Protein AF-A0A2T7KYT8-F1 (afdb_monomer)

Secondary structure (DSSP, 8-state):
------------------------------PPPP-PPP------------SSPPPP--SS--HHHHHHTTTTSHHHHHHHHTT-----STHHHHTTSSEEE--SS----HHHHHH-TT-TT--EEESS---TT-TTEEEE-STTTTT-HHHHHHHHHHHHHTT-SSSS-EEEEE-SS-B-TTSEEE-SSS-EEEEEE-S--SB--TTS--BEEEEEEEEEPTT-EEEGGG---SSBEEEEEETTEEPTTTT-SPPB----

Solvent-accessible surface area (backbone atoms only — not comparable to full-atom values): 15362 Å² total; per-residue (Å²): 130,85,89,86,83,90,85,80,90,80,91,86,84,84,90,87,84,86,88,87,92,83,85,89,82,91,84,85,88,82,85,87,73,90,78,87,79,87,88,80,87,87,88,85,78,88,83,95,74,95,73,80,85,58,74,81,88,74,96,80,88,58,70,31,37,65,58,50,56,34,63,97,37,74,66,49,53,54,37,59,76,68,58,58,41,48,71,25,61,56,38,48,31,14,52,67,13,26,38,10,59,29,40,69,59,34,86,70,52,20,70,56,22,16,42,17,47,56,40,74,28,70,34,76,46,64,77,65,39,87,55,68,55,36,68,36,22,30,33,42,41,52,22,77,87,63,57,36,61,50,26,38,49,30,49,22,41,45,32,25,68,73,56,71,28,70,90,44,26,20,33,21,37,30,37,56,54,26,39,44,63,66,27,40,37,41,16,80,73,49,68,22,40,38,36,34,37,75,56,72,47,84,35,76,42,73,91,27,39,25,23,35,65,76,25,39,35,34,74,36,51,55,80,33,72,50,40,42,72,65,63,84,81,58,52,25,34,77,44,38,28,53,77,34,44,65,49,81,58,84,91,58,83,79,54,49,71,86,65,125

Foldseek 3Di:
DDDDDDDDDDDDDDDDDDDDDDDDDDDDDDDDDDDDDDDDDDPDDDDPDDDFDQFDDDDDDDVLSVLSVCPPHPVLVVCVVVLNQDFDFGNSQQLQAQKRLSQSQHDDALLRCQQALVPSSRDIDGPSDDAPLRFQEGEDACPVVRVPPNNLVSNQLCCLQVVSGPQSKHKYKYARGGAHSQQKGARAAAKIKIKMDRHHFPDHDGSFGGWRFFIWMAIAGHRGMAGSNDHDQFFTDTWTADRSRTDPPNPDDGTGHPRD

pLDDT: mean 71.76, std 23.71, range [22.91, 98.38]

Sequence (260 aa):
MWSRPRGSAERSLSGTVGPAPSSRSWARRPTARLSQGPGRPLAATLLTGRSGLACPVPRREGPQRDYAGWKGTALQNSVVAKGGGFGGDSAGHHINSAVVYDACGGSVTSDEALYDPYDPAITFTTGMFSWPNYAGTINDSHFVSRDRMGRSMAFVARAIEDGLTTGGAAWGVGVDDGIDKNGLATAAGVDTFVVLGDHRPEQAETDRYLTDDDYRIWRLRPGGTSGFKNRPTCGYYLRSVVDGIPDRDLCNGTPVTNCG

Radius of gyration: 28.63 Å; Cα contacts (8 Å, |Δi|>4): 511; chains: 1; bounding box: 92×68×75 Å

Mean predicted aligned error: 14.62 Å

Structure (mmCIF, N/CA/C/O backbone):
data_AF-A0A2T7KYT8-F1
#
_entry.id   AF-A0A2T7KYT8-F1
#
loop_
_atom_site.group_PDB
_atom_site.id
_atom_site.type_symbol
_atom_site.label_atom_id
_atom_site.label_alt_id
_atom_site.label_comp_id
_atom_site.label_asym_id
_atom_site.label_entity_id
_atom_site.label_seq_id
_atom_site.pdbx_PDB_ins_code
_atom_site.Cartn_x
_atom_site.Cartn_y
_atom_site.Cartn_z
_atom_site.occupancy
_atom_site.B_iso_or_equiv
_atom_site.auth_seq_id
_atom_site.auth_comp_id
_atom_site.auth_asym_id
_atom_site.auth_atom_id
_atom_site.pdbx_PDB_model_num
ATOM 1 N N . MET A 1 1 ? 67.429 -37.318 28.143 1.00 37.16 1 MET A N 1
ATOM 2 C CA . MET A 1 1 ? 66.808 -36.370 29.097 1.00 37.16 1 MET A CA 1
ATOM 3 C C . MET A 1 1 ? 65.372 -36.849 29.299 1.00 37.16 1 MET A C 1
ATOM 5 O O . MET A 1 1 ? 64.649 -36.865 28.318 1.00 37.16 1 MET A O 1
ATOM 9 N N . TRP A 1 2 ? 64.958 -37.513 30.391 1.00 28.38 2 TRP A N 1
ATOM 10 C CA . TRP A 1 2 ? 65.018 -37.127 31.823 1.00 28.38 2 TRP A CA 1
ATOM 11 C C . TRP A 1 2 ? 64.409 -35.723 32.036 1.00 28.38 2 TRP A C 1
ATOM 13 O O . TRP A 1 2 ? 64.842 -34.802 31.355 1.00 28.38 2 TRP A O 1
ATOM 23 N N . SER A 1 3 ? 63.388 -35.515 32.885 1.00 34.12 3 SER A N 1
ATOM 24 C CA . SER A 1 3 ? 63.085 -36.221 34.154 1.00 34.12 3 SER A CA 1
ATOM 25 C C . SER A 1 3 ? 61.586 -36.470 34.463 1.00 34.12 3 SER A C 1
ATOM 27 O O . SER A 1 3 ? 60.696 -35.854 33.892 1.00 34.12 3 SER A O 1
ATOM 29 N N . ARG A 1 4 ? 61.339 -37.388 35.415 1.00 37.78 4 ARG A N 1
ATOM 30 C CA . ARG A 1 4 ? 60.067 -37.757 36.108 1.00 37.78 4 ARG A CA 1
ATOM 31 C C . ARG A 1 4 ? 60.074 -37.148 37.544 1.00 37.78 4 ARG A C 1
ATOM 33 O O . ARG A 1 4 ? 61.178 -36.768 37.938 1.00 37.78 4 ARG A O 1
ATOM 40 N N . PRO A 1 5 ? 58.972 -37.069 38.351 1.00 52.16 5 PRO A N 1
ATOM 41 C CA . PRO A 1 5 ? 58.234 -38.225 38.938 1.00 52.16 5 PRO A CA 1
ATOM 42 C C . PRO A 1 5 ? 56.688 -38.064 39.144 1.00 52.16 5 PRO A C 1
A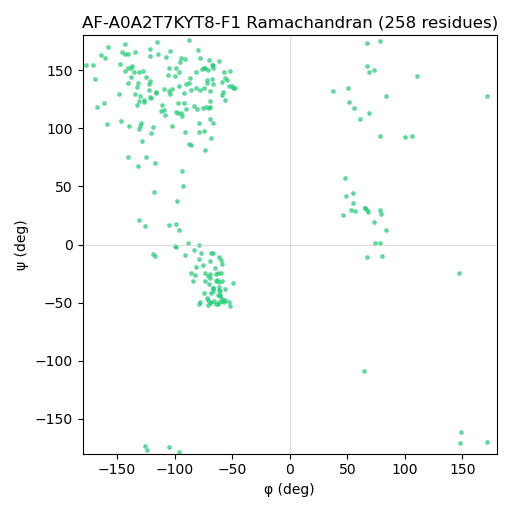TOM 44 O O . PRO A 1 5 ? 56.165 -36.966 39.050 1.00 52.16 5 PRO A O 1
ATOM 47 N N . ARG A 1 6 ? 55.901 -39.170 39.174 1.00 39.22 6 ARG A N 1
ATOM 48 C CA . ARG A 1 6 ? 55.161 -39.805 40.328 1.00 39.22 6 ARG A CA 1
ATOM 49 C C . ARG A 1 6 ? 54.284 -38.829 41.157 1.00 39.22 6 ARG A C 1
ATOM 51 O O . ARG A 1 6 ? 54.807 -37.804 41.555 1.00 39.22 6 ARG A O 1
ATOM 58 N N . GLY A 1 7 ? 53.027 -39.079 41.558 1.00 31.28 7 GLY A N 1
ATOM 59 C CA . GLY A 1 7 ? 52.084 -40.231 41.554 1.00 31.28 7 GLY A CA 1
ATOM 60 C C . GLY A 1 7 ? 50.835 -39.840 42.408 1.00 31.28 7 GLY A C 1
ATOM 61 O O . GLY A 1 7 ? 50.759 -38.673 42.777 1.00 31.28 7 GLY A O 1
ATOM 62 N N . SER A 1 8 ? 49.842 -40.652 42.817 1.00 33.09 8 SER A N 1
ATOM 63 C CA . SER A 1 8 ? 49.412 -42.052 42.578 1.00 33.09 8 SER A CA 1
ATOM 64 C C . SER A 1 8 ? 48.008 -42.281 43.215 1.00 33.09 8 SER A C 1
ATOM 66 O O . SER A 1 8 ? 47.759 -41.671 44.247 1.00 33.09 8 SER A O 1
ATOM 68 N N . ALA A 1 9 ? 47.199 -43.242 42.712 1.00 33.97 9 ALA A N 1
ATOM 69 C CA . ALA A 1 9 ? 46.022 -43.884 43.379 1.00 33.97 9 ALA A CA 1
ATOM 70 C C . ALA A 1 9 ? 44.759 -43.004 43.670 1.00 33.97 9 ALA A C 1
ATOM 72 O O . ALA A 1 9 ? 44.878 -41.797 43.820 1.00 33.97 9 ALA A O 1
ATOM 73 N N . GLU A 1 10 ? 43.506 -43.495 43.765 1.00 31.89 10 GLU A N 1
ATOM 74 C CA . GLU A 1 10 ? 42.867 -44.792 43.428 1.00 31.89 10 GLU A CA 1
ATOM 75 C C . GLU A 1 10 ? 41.317 -44.648 43.302 1.00 31.89 10 GLU A C 1
ATOM 77 O O . GLU A 1 10 ? 40.762 -43.698 43.836 1.00 31.89 10 GLU A O 1
ATOM 82 N N . ARG A 1 11 ? 40.655 -45.611 42.619 1.00 32.59 11 ARG A N 1
ATOM 83 C CA . ARG A 1 11 ? 39.349 -46.289 42.923 1.00 32.59 11 ARG A CA 1
ATOM 84 C C . ARG A 1 11 ? 38.185 -45.454 43.552 1.00 32.59 11 ARG A C 1
ATOM 86 O O . ARG A 1 11 ? 38.357 -44.835 44.586 1.00 32.59 11 ARG A O 1
ATOM 93 N N . SER A 1 12 ? 36.922 -45.485 43.093 1.00 31.70 12 SER A N 1
ATOM 94 C CA . SER A 1 12 ? 36.092 -46.647 42.701 1.00 31.70 12 SER A CA 1
ATOM 95 C C . SER A 1 12 ? 34.842 -46.271 41.868 1.00 31.70 12 SER A C 1
ATOM 97 O O . SER A 1 12 ? 34.392 -45.130 41.889 1.00 31.70 12 SER A O 1
ATOM 99 N N . LEU A 1 13 ? 34.256 -47.268 41.190 1.00 35.62 13 LEU A N 1
ATOM 100 C CA . LEU A 1 13 ? 32.978 -47.242 40.449 1.00 35.62 13 LEU A CA 1
ATOM 101 C C . LEU A 1 13 ? 31.783 -47.775 41.290 1.00 35.62 13 LEU A C 1
ATOM 103 O O . LEU A 1 13 ? 31.983 -48.206 42.427 1.00 35.62 13 LEU A O 1
ATOM 107 N N . SER A 1 14 ? 30.595 -47.811 40.652 1.00 34.66 14 SER A N 1
ATOM 108 C CA . SER A 1 14 ? 29.252 -48.273 41.099 1.00 34.66 14 SER A CA 1
ATOM 109 C C . SER A 1 14 ? 28.418 -47.254 41.899 1.00 34.66 14 SER A C 1
ATOM 111 O O . SER A 1 14 ? 28.886 -46.730 42.898 1.00 34.66 14 SER A O 1
ATOM 113 N N . GLY A 1 15 ? 27.158 -46.932 41.566 1.00 35.22 15 GLY A N 1
ATOM 114 C CA . GLY A 1 15 ? 26.329 -47.303 40.405 1.00 35.22 15 GLY A CA 1
ATOM 115 C C . GLY A 1 15 ? 25.306 -48.427 40.645 1.00 35.22 15 GLY A C 1
ATOM 116 O O . GLY A 1 15 ? 25.629 -49.584 40.395 1.00 35.22 15 GLY A O 1
ATOM 117 N N . THR A 1 16 ? 24.061 -48.076 41.016 1.00 32.72 16 THR A N 1
ATOM 118 C CA . THR A 1 16 ? 22.853 -48.929 40.867 1.00 32.72 16 THR A CA 1
ATOM 119 C C . THR A 1 16 ? 21.549 -48.102 40.862 1.00 32.72 16 THR A C 1
ATOM 121 O O . THR A 1 16 ? 21.576 -46.899 41.115 1.00 32.72 16 THR A O 1
ATOM 124 N N . VAL A 1 17 ? 20.413 -48.733 40.521 1.00 34.91 17 VAL A N 1
ATOM 125 C CA . VAL A 1 17 ? 19.169 -48.103 40.018 1.00 34.91 17 VAL A CA 1
ATOM 126 C C . VAL A 1 17 ? 17.919 -48.458 40.850 1.00 34.91 17 VAL A C 1
ATOM 128 O O . VAL A 1 17 ? 17.741 -49.618 41.207 1.00 34.91 17 VAL A O 1
ATOM 131 N N . GLY A 1 18 ? 16.995 -47.493 41.009 1.00 31.81 18 GLY A N 1
ATOM 132 C CA . GLY A 1 18 ? 15.564 -47.699 41.342 1.00 31.81 18 GLY A CA 1
ATOM 133 C C . GLY A 1 18 ? 15.221 -47.995 42.817 1.00 31.81 18 GLY A C 1
ATOM 134 O O . GLY A 1 18 ? 16.137 -48.154 43.621 1.00 31.81 18 GLY A O 1
ATOM 135 N N . PRO A 1 19 ? 13.920 -48.096 43.200 1.00 41.66 19 PRO A N 1
ATOM 136 C CA . PRO A 1 19 ? 12.691 -48.005 42.389 1.00 41.66 19 PRO A CA 1
ATOM 137 C C . PRO A 1 19 ? 11.655 -46.957 42.900 1.00 41.66 19 PRO A C 1
ATOM 139 O O . PRO A 1 19 ? 11.906 -46.218 43.848 1.00 41.66 19 PRO A O 1
ATOM 142 N N . ALA A 1 20 ? 10.460 -46.913 42.290 1.00 40.72 20 ALA A N 1
ATOM 143 C CA . ALA A 1 20 ? 9.314 -46.087 42.716 1.00 40.72 20 ALA A CA 1
ATOM 144 C C . ALA A 1 20 ? 8.264 -46.882 43.540 1.00 40.72 20 ALA A C 1
ATOM 146 O O . ALA A 1 20 ? 8.100 -48.078 43.289 1.00 40.72 20 ALA A O 1
ATOM 147 N N . PRO A 1 21 ? 7.502 -46.242 44.458 1.00 40.22 21 PRO A N 1
ATOM 148 C CA . PRO A 1 21 ? 6.315 -46.839 45.091 1.00 40.22 21 PRO A CA 1
ATOM 149 C C . PRO A 1 21 ? 5.011 -46.013 44.931 1.00 40.22 21 PRO A C 1
ATOM 151 O O . PRO A 1 21 ? 4.965 -45.005 44.227 1.00 40.22 21 PRO A O 1
ATOM 154 N N . SER A 1 22 ? 3.917 -46.484 45.547 1.00 33.19 22 SER A N 1
ATOM 155 C CA . SER A 1 22 ? 2.540 -46.303 45.060 1.00 33.19 22 SER A CA 1
ATOM 156 C C . SER A 1 22 ? 1.464 -45.948 46.113 1.00 33.19 22 SER A C 1
ATOM 158 O O . SER A 1 22 ? 1.463 -46.459 47.225 1.00 33.19 22 SER A O 1
ATOM 160 N N . SER A 1 23 ? 0.419 -45.242 45.650 1.00 31.69 23 SER A N 1
ATOM 161 C CA . SER A 1 23 ? -1.003 -45.333 46.077 1.00 31.69 23 SER A CA 1
ATOM 162 C C . SER A 1 23 ? -1.483 -44.872 47.481 1.00 31.69 23 SER A C 1
ATOM 164 O O . SER A 1 23 ? -0.835 -45.096 48.494 1.00 31.69 23 SER A O 1
ATOM 166 N N . ARG A 1 24 ? -2.752 -44.397 47.504 1.00 30.66 24 ARG A N 1
ATOM 167 C CA . ARG A 1 24 ? -3.663 -44.123 48.657 1.00 30.66 24 ARG A CA 1
ATOM 168 C C . ARG A 1 24 ? -3.349 -42.875 49.519 1.00 30.66 24 ARG A C 1
ATOM 170 O O . ARG A 1 24 ? -2.193 -42.546 49.708 1.00 30.66 24 ARG A O 1
ATOM 177 N N . SER A 1 25 ? -4.298 -42.176 50.168 1.00 26.78 25 SER A N 1
ATOM 178 C CA . SER A 1 25 ? -5.711 -41.804 49.879 1.00 26.78 25 SER A CA 1
ATOM 179 C C . SER A 1 25 ? -6.255 -40.894 51.015 1.00 26.78 25 SER A C 1
ATOM 181 O O . SER A 1 25 ? -5.825 -41.073 52.146 1.00 26.78 25 SER A O 1
ATOM 183 N N . TRP A 1 26 ? -7.266 -40.044 50.745 1.00 22.91 26 TRP A N 1
ATOM 184 C CA . TRP A 1 26 ? -8.058 -39.211 51.698 1.00 22.91 26 TRP A CA 1
ATOM 185 C C . TRP A 1 26 ? -7.365 -38.029 52.424 1.00 22.91 26 TRP A C 1
ATOM 187 O O . TRP A 1 26 ? -6.619 -38.240 53.370 1.00 22.91 26 TRP A O 1
ATOM 197 N N . ALA A 1 27 ? -7.773 -36.779 52.118 1.00 28.77 27 ALA A N 1
ATOM 198 C CA . ALA A 1 27 ? -8.604 -35.942 53.020 1.00 28.77 27 ALA A CA 1
ATOM 199 C C . ALA A 1 27 ? -8.786 -34.463 52.565 1.00 28.77 27 ALA A C 1
ATOM 201 O O . ALA A 1 27 ? -7.827 -33.726 52.402 1.00 28.77 27 ALA A O 1
ATOM 202 N N . ARG A 1 28 ? -10.061 -34.034 52.503 1.00 30.20 28 ARG A N 1
ATOM 203 C CA . ARG A 1 28 ? -10.626 -32.687 52.800 1.00 30.20 28 ARG A CA 1
ATOM 204 C C . ARG A 1 28 ? -10.097 -31.419 52.080 1.00 30.20 28 ARG A C 1
ATOM 206 O O . ARG A 1 28 ? -9.010 -30.917 52.328 1.00 30.20 28 ARG A O 1
ATOM 213 N N . ARG A 1 29 ? -11.011 -30.787 51.326 1.00 34.50 29 ARG A N 1
ATOM 214 C CA . ARG A 1 29 ? -10.958 -29.374 50.889 1.00 34.50 29 ARG A CA 1
ATOM 215 C C . ARG A 1 29 ? -11.113 -28.402 52.075 1.00 34.50 29 ARG A C 1
ATOM 217 O O . ARG A 1 29 ? -11.899 -28.700 52.975 1.00 34.50 29 ARG A O 1
ATOM 224 N N . PRO A 1 30 ? -10.582 -27.174 51.956 1.00 31.56 30 PRO A N 1
ATOM 225 C CA . PRO A 1 30 ? -11.233 -25.969 52.470 1.00 31.56 30 PRO A CA 1
ATOM 226 C C . PRO A 1 30 ? -11.757 -25.092 51.321 1.00 31.56 30 PRO A C 1
ATOM 228 O O . PRO A 1 30 ? -11.061 -24.819 50.346 1.00 31.56 30 PRO A O 1
ATOM 231 N N . THR A 1 31 ? -12.994 -24.618 51.444 1.00 34.72 31 THR A N 1
ATOM 232 C CA . THR A 1 31 ? -13.587 -23.609 50.554 1.00 34.72 31 THR A CA 1
ATOM 233 C C . THR A 1 31 ? -13.025 -22.219 50.860 1.00 34.72 31 THR A C 1
ATOM 235 O O . THR A 1 31 ? -13.279 -21.692 51.945 1.00 34.72 31 THR A O 1
ATOM 238 N N . ALA A 1 32 ? -12.341 -21.586 49.903 1.00 31.72 32 ALA A N 1
ATOM 239 C CA . ALA A 1 32 ? -12.037 -20.159 49.983 1.00 31.72 32 ALA A CA 1
ATOM 240 C C . ALA A 1 32 ? -13.322 -19.346 49.740 1.00 31.72 32 ALA A C 1
ATOM 242 O O . ALA A 1 32 ? -13.970 -19.468 48.701 1.00 31.72 32 ALA A O 1
ATOM 243 N N . ARG A 1 33 ? -13.721 -18.561 50.743 1.00 27.80 33 ARG A N 1
ATOM 244 C CA . ARG A 1 33 ? -14.964 -17.782 50.766 1.00 27.80 33 ARG A CA 1
ATOM 245 C C . ARG A 1 33 ? -14.749 -16.430 50.079 1.00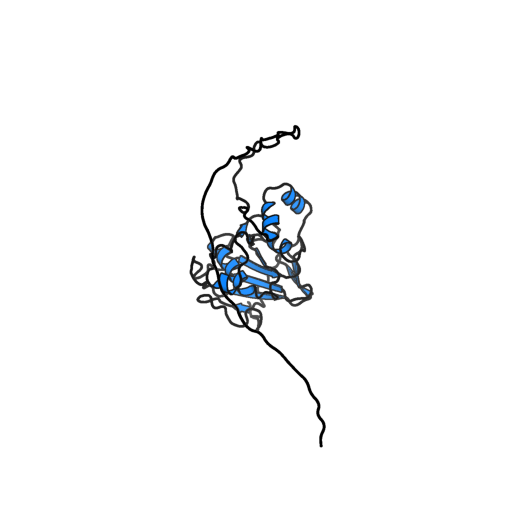 27.80 33 ARG A C 1
ATOM 247 O O . ARG A 1 33 ? -13.789 -15.734 50.394 1.00 27.80 33 ARG A O 1
ATOM 254 N N . LEU A 1 34 ? -15.671 -16.044 49.195 1.00 30.45 34 LEU A N 1
ATOM 255 C CA . LEU A 1 34 ? -15.749 -14.686 48.646 1.00 30.45 34 LEU A CA 1
ATOM 256 C C . LEU A 1 34 ? -15.876 -13.663 49.785 1.00 30.45 34 LEU A C 1
ATOM 258 O O . LEU A 1 34 ? -16.809 -13.743 50.583 1.00 30.45 34 LEU A O 1
ATOM 262 N N . SER A 1 35 ? -14.962 -12.694 49.826 1.00 29.34 35 SER A N 1
ATOM 263 C CA . SER A 1 35 ? -15.088 -11.483 50.638 1.00 29.34 35 SER A CA 1
ATOM 264 C C . SER A 1 35 ? -15.331 -10.310 49.695 1.00 29.34 35 SER A C 1
ATOM 266 O O . SER A 1 35 ? -14.476 -10.005 48.864 1.00 29.34 35 SER A O 1
ATOM 268 N N . GLN A 1 36 ? -16.504 -9.681 49.785 1.00 31.42 36 GLN A N 1
ATOM 269 C CA . GLN A 1 36 ? -16.780 -8.436 49.073 1.00 31.42 36 GLN A CA 1
ATOM 270 C C . GLN A 1 36 ? -16.394 -7.251 49.961 1.00 31.42 36 GLN A C 1
ATOM 272 O O . GLN A 1 36 ? -16.986 -7.046 51.019 1.00 31.42 36 GLN A O 1
ATOM 277 N N . GLY A 1 37 ? -15.411 -6.467 49.515 1.00 31.16 37 GLY A N 1
ATOM 278 C CA . GLY A 1 37 ? -15.151 -5.127 50.040 1.00 31.16 37 GLY A CA 1
ATOM 279 C C . GLY A 1 37 ? -16.004 -4.088 49.297 1.00 31.16 37 GLY A C 1
ATOM 280 O O . GLY A 1 37 ? -16.210 -4.240 48.090 1.00 31.16 37 GLY A O 1
ATOM 281 N N . PRO A 1 38 ? -16.517 -3.045 49.970 1.00 33.91 38 PRO A N 1
ATOM 282 C CA . PRO A 1 38 ? -17.372 -2.049 49.337 1.00 33.91 38 PRO A CA 1
ATOM 283 C C . PRO A 1 38 ? -16.565 -0.993 48.568 1.00 33.91 38 PRO A C 1
ATOM 285 O O . PRO A 1 38 ? -15.498 -0.570 49.005 1.00 33.91 38 PRO A O 1
ATOM 288 N N . GLY A 1 39 ? -17.152 -0.484 47.482 1.00 30.25 39 GLY A N 1
ATOM 289 C CA . GLY A 1 39 ? -16.774 0.803 46.894 1.00 30.25 39 GLY A CA 1
ATOM 290 C C . GLY A 1 39 ? -15.979 0.747 45.588 1.00 30.25 39 GLY A C 1
ATOM 291 O O . GLY A 1 39 ? -14.753 0.779 45.593 1.00 30.25 39 GLY A O 1
ATOM 292 N N . ARG A 1 40 ? -16.701 0.811 44.462 1.00 31.77 40 ARG A N 1
ATOM 293 C CA . ARG A 1 40 ? -16.584 1.854 43.416 1.00 31.77 40 ARG A CA 1
ATOM 294 C C . ARG A 1 40 ? -17.771 1.709 42.444 1.00 31.77 40 ARG A C 1
ATOM 296 O O . ARG A 1 40 ? -18.218 0.585 42.227 1.00 31.77 40 ARG A O 1
ATOM 303 N N . PRO A 1 41 ? -18.346 2.810 41.926 1.00 33.22 41 PRO A N 1
ATOM 304 C CA . PRO A 1 41 ? -19.614 2.752 41.203 1.00 33.22 41 PRO A CA 1
ATOM 305 C C . PRO A 1 41 ? -19.483 2.103 39.820 1.00 33.22 41 PRO A C 1
ATOM 307 O O . PRO A 1 41 ? -18.526 2.342 39.084 1.00 33.22 41 PRO A O 1
ATOM 310 N N . LEU A 1 42 ? -20.500 1.316 39.468 1.00 29.28 42 LEU A N 1
ATOM 311 C CA . LEU A 1 42 ? -20.714 0.764 38.135 1.00 29.28 42 LEU A CA 1
ATOM 312 C C . LEU A 1 42 ? -21.110 1.883 37.162 1.00 29.28 42 LEU A C 1
ATOM 314 O O . LEU A 1 42 ? -22.181 2.469 37.297 1.00 29.28 42 LEU A O 1
ATOM 318 N N . ALA A 1 43 ? -20.286 2.115 36.143 1.00 29.52 43 ALA A N 1
ATOM 319 C CA . ALA A 1 43 ? -20.661 2.844 34.933 1.00 29.52 43 ALA A CA 1
ATOM 320 C C . ALA A 1 43 ? -20.541 1.889 33.734 1.00 29.52 43 ALA A C 1
ATOM 322 O O . ALA A 1 43 ? -19.619 1.979 32.930 1.00 29.52 43 ALA A O 1
ATOM 323 N N . ALA A 1 44 ? -21.450 0.914 33.676 1.00 31.89 44 ALA A N 1
ATOM 324 C CA . ALA A 1 44 ? -21.486 -0.127 32.652 1.00 31.89 44 ALA A CA 1
ATOM 325 C C . ALA A 1 44 ? -22.905 -0.267 32.080 1.00 31.89 44 ALA A C 1
ATOM 327 O O . ALA A 1 44 ? -23.564 -1.280 32.299 1.00 31.89 44 ALA A O 1
ATOM 328 N N . THR A 1 45 ? -23.371 0.755 31.353 1.00 24.31 45 THR A N 1
ATOM 329 C CA . THR A 1 45 ? -24.655 0.722 30.635 1.00 24.31 45 THR A CA 1
ATOM 330 C C . THR A 1 45 ? -24.593 1.564 29.355 1.00 24.31 45 THR A C 1
ATOM 332 O O . THR A 1 45 ? -24.242 2.736 29.414 1.00 24.31 45 THR A O 1
ATOM 335 N N . LEU A 1 46 ? -25.021 0.955 28.240 1.00 25.08 46 LEU A N 1
ATOM 336 C CA . LEU A 1 46 ? -25.384 1.550 26.940 1.00 25.08 46 LEU A CA 1
ATOM 337 C C . LEU A 1 46 ? -24.312 2.336 26.155 1.00 25.08 46 LEU A C 1
ATOM 339 O O . LEU A 1 46 ? -24.091 3.520 26.374 1.00 25.08 46 LEU A O 1
ATOM 343 N N . LEU A 1 47 ? -23.843 1.718 25.064 1.00 28.28 47 LEU A N 1
ATOM 344 C CA . LEU A 1 47 ? -24.311 2.103 23.721 1.00 28.28 47 LEU A CA 1
ATOM 345 C C . LEU A 1 47 ? -24.068 0.968 22.712 1.00 28.28 47 LEU A C 1
ATOM 347 O O . LEU A 1 47 ? -22.957 0.725 22.249 1.00 28.28 47 LEU A O 1
ATOM 351 N N . THR A 1 48 ? -25.139 0.259 22.357 1.00 35.84 48 THR A N 1
ATOM 352 C CA . THR A 1 48 ? -25.158 -0.671 21.223 1.00 35.84 48 THR A CA 1
ATOM 353 C C . THR A 1 48 ? -25.209 0.118 19.914 1.00 35.84 48 THR A C 1
ATOM 355 O O . THR A 1 48 ? -26.282 0.535 19.486 1.00 35.84 48 THR A O 1
ATOM 358 N N . GLY A 1 49 ? -24.053 0.306 19.276 1.00 25.80 49 GLY A N 1
ATOM 359 C CA . GLY A 1 49 ? -23.911 0.913 17.948 1.00 25.80 49 GLY A CA 1
ATOM 360 C C . GLY A 1 49 ? -22.848 0.167 17.144 1.00 25.80 49 GLY A C 1
ATOM 361 O O . GLY A 1 49 ? -21.708 0.609 17.050 1.00 25.80 49 GLY A O 1
ATOM 362 N N . ARG A 1 50 ? -23.187 -1.028 16.646 1.00 35.12 50 ARG A N 1
ATOM 363 C CA . ARG A 1 50 ? -22.218 -1.973 16.070 1.00 35.12 50 ARG A CA 1
ATOM 364 C C . ARG A 1 50 ? -21.952 -1.679 14.587 1.00 35.12 50 ARG A C 1
ATOM 366 O O . ARG A 1 50 ? -22.536 -2.327 13.727 1.00 35.12 50 ARG A O 1
ATOM 373 N N . SER A 1 51 ? -21.016 -0.770 14.319 1.00 35.75 51 SER A N 1
ATOM 374 C CA . SER A 1 51 ? -20.465 -0.515 12.978 1.00 35.75 51 SER A CA 1
ATOM 375 C C . SER A 1 51 ? -18.934 -0.532 13.026 1.00 35.75 51 SER A C 1
ATOM 377 O O . SER A 1 51 ? -18.323 0.416 13.506 1.00 35.75 51 SER A O 1
ATOM 379 N N . GLY A 1 52 ? -18.320 -1.612 12.529 1.00 40.16 52 GLY A N 1
ATOM 380 C CA . GLY A 1 52 ? -16.864 -1.813 12.537 1.00 40.16 52 GLY A CA 1
ATOM 381 C C . GLY A 1 52 ? -16.323 -2.260 13.899 1.00 40.16 52 GLY A C 1
ATOM 382 O O . GLY A 1 52 ? -16.007 -1.438 14.753 1.00 40.16 52 GLY A O 1
ATOM 383 N N . LEU A 1 53 ? -16.201 -3.574 14.103 1.00 45.44 53 LEU A N 1
ATOM 384 C CA . LEU A 1 53 ? -15.557 -4.128 15.297 1.00 45.44 53 LEU A CA 1
ATOM 385 C C . LEU A 1 53 ? -14.054 -3.829 15.257 1.00 45.44 53 LEU A C 1
ATOM 387 O O . LEU A 1 53 ? -13.380 -4.232 14.314 1.00 45.44 53 LEU A O 1
ATOM 391 N N . ALA A 1 54 ? -13.541 -3.162 16.291 1.00 54.72 54 ALA A N 1
ATOM 392 C CA . ALA A 1 54 ? -12.109 -3.156 16.576 1.00 54.72 54 ALA A CA 1
ATOM 393 C C . ALA A 1 54 ? -11.617 -4.585 16.876 1.00 54.72 54 ALA A C 1
ATOM 395 O O . ALA A 1 54 ? -12.410 -5.452 17.259 1.00 54.72 54 ALA A O 1
ATOM 396 N N . CYS A 1 55 ? -10.314 -4.818 16.703 1.00 54.81 55 CYS A N 1
ATOM 397 C CA . CYS A 1 55 ? -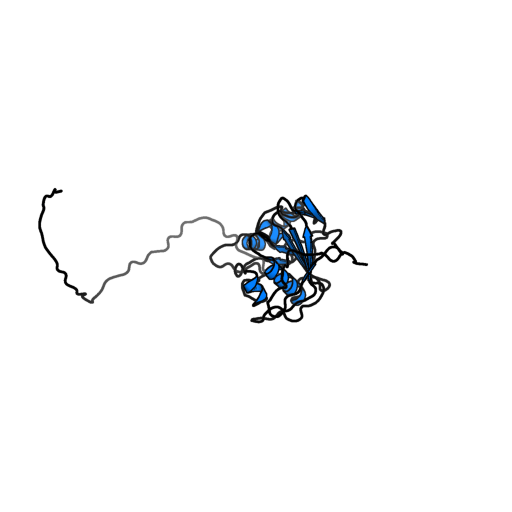9.718 -6.148 16.784 1.00 54.81 55 CYS A CA 1
ATOM 398 C C . CYS A 1 55 ? -10.119 -6.938 18.046 1.00 54.81 55 CYS A C 1
ATOM 400 O O . CYS A 1 55 ? -10.039 -6.404 19.158 1.00 54.81 55 CYS A O 1
ATOM 402 N N . PRO A 1 56 ? -10.486 -8.229 17.910 1.00 52.09 56 PRO A N 1
ATOM 403 C CA . PRO A 1 56 ? -10.615 -9.127 19.051 1.00 52.09 56 PRO A CA 1
ATOM 404 C C . PRO A 1 56 ? -9.307 -9.171 19.851 1.00 52.09 56 PRO A C 1
ATOM 406 O O . PRO A 1 56 ? -8.223 -9.146 19.272 1.00 52.09 56 PRO A O 1
ATOM 409 N N . VAL A 1 57 ? -9.400 -9.269 21.180 1.00 47.69 57 VAL A N 1
ATOM 410 C CA . VAL A 1 57 ? -8.234 -9.213 22.079 1.00 47.69 57 VAL A CA 1
ATOM 411 C C . VAL A 1 57 ? -7.835 -10.615 22.570 1.00 47.69 57 VAL A C 1
ATOM 413 O O . VAL A 1 57 ? -8.462 -11.134 23.497 1.00 47.69 57 VAL A O 1
ATOM 416 N N . PRO A 1 58 ? -6.777 -11.232 22.009 1.00 42.38 58 PRO A N 1
ATOM 417 C CA . PRO A 1 58 ? -6.060 -12.331 22.654 1.00 42.38 58 PRO A CA 1
ATOM 418 C C . PRO A 1 58 ? -4.602 -11.973 23.014 1.00 42.38 58 PRO A C 1
ATOM 420 O O . PRO A 1 58 ? -4.100 -10.884 22.759 1.00 42.38 58 PRO A O 1
ATOM 423 N N . ARG A 1 59 ? -3.933 -12.897 23.715 1.00 36.91 59 ARG A N 1
ATOM 424 C CA . ARG A 1 59 ? -2.735 -12.628 24.528 1.00 36.91 59 ARG A CA 1
ATOM 425 C C . ARG A 1 59 ? -1.425 -12.546 23.718 1.00 36.91 59 ARG A C 1
ATOM 427 O O . ARG A 1 59 ? -0.941 -13.586 23.281 1.00 36.91 59 ARG A O 1
ATOM 434 N N . ARG A 1 60 ? -0.801 -11.355 23.743 1.00 36.41 60 ARG A N 1
ATOM 435 C CA . ARG A 1 60 ? 0.550 -10.924 23.283 1.00 36.41 60 ARG A CA 1
ATOM 436 C C . ARG A 1 60 ? 0.560 -10.006 22.054 1.00 36.41 60 ARG A C 1
ATOM 438 O O . ARG A 1 60 ? -0.299 -10.070 21.184 1.00 36.41 60 ARG A O 1
ATOM 445 N N . GLU A 1 61 ? 1.521 -9.087 22.079 1.00 40.53 61 GLU A N 1
ATOM 446 C CA . GLU A 1 61 ? 1.320 -7.673 21.736 1.00 40.53 61 GLU A CA 1
ATOM 447 C C . GLU A 1 61 ? 1.924 -7.255 20.387 1.00 40.53 61 GLU A C 1
ATOM 449 O O . GLU A 1 61 ? 2.788 -7.926 19.830 1.00 40.53 61 GLU A O 1
ATOM 454 N N . GLY A 1 62 ? 1.447 -6.121 19.871 1.00 49.00 62 GLY A N 1
ATOM 455 C CA . GLY A 1 62 ? 1.950 -5.463 18.666 1.00 49.00 62 GLY A CA 1
ATOM 456 C C . GLY A 1 62 ? 1.341 -4.059 18.606 1.00 49.00 62 GLY A C 1
ATOM 457 O O . GLY A 1 62 ? 0.112 -3.976 18.573 1.00 49.00 62 GLY A O 1
ATOM 458 N N . PRO A 1 63 ? 2.134 -2.972 18.648 1.00 61.28 63 PRO A N 1
ATOM 459 C CA . PRO A 1 63 ? 1.614 -1.662 19.041 1.00 61.28 63 PRO A CA 1
ATOM 460 C C . PRO A 1 63 ? 0.535 -1.096 18.101 1.00 61.28 63 PRO A C 1
ATOM 462 O O . PRO A 1 63 ? -0.374 -0.415 18.565 1.00 61.28 63 PRO A O 1
ATOM 465 N N . GLN A 1 64 ? 0.560 -1.412 16.801 1.00 65.00 64 GLN A N 1
ATOM 466 C CA . GLN A 1 64 ? -0.433 -0.934 15.823 1.00 65.00 64 GLN A CA 1
ATOM 467 C C . GLN A 1 64 ? -1.872 -1.395 16.128 1.00 65.00 64 GLN A C 1
ATOM 469 O O . GLN A 1 64 ? -2.813 -0.625 15.926 1.00 65.00 64 GLN A O 1
ATOM 474 N N . ARG A 1 65 ? -2.049 -2.584 16.718 1.00 67.38 65 ARG A N 1
ATOM 475 C CA . ARG A 1 65 ? -3.354 -3.093 17.175 1.00 67.38 65 ARG A CA 1
ATOM 476 C C . ARG A 1 65 ? -3.923 -2.275 18.336 1.00 67.38 65 ARG A C 1
ATOM 478 O O . ARG A 1 65 ? -5.130 -2.040 18.383 1.00 67.38 65 ARG A O 1
ATOM 485 N N . ASP A 1 66 ? -3.070 -1.813 19.249 1.00 69.62 66 ASP A N 1
ATOM 486 C CA . ASP A 1 66 ? -3.498 -1.014 20.403 1.00 69.62 66 ASP A CA 1
ATOM 487 C C . ASP A 1 66 ? -4.029 0.354 19.951 1.00 69.62 66 ASP A C 1
ATOM 489 O O . ASP A 1 66 ? -5.040 0.835 20.468 1.00 69.62 66 ASP A O 1
ATOM 493 N N . TYR A 1 67 ? -3.401 0.941 18.925 1.00 66.75 67 TYR A N 1
ATOM 494 C CA . TYR A 1 67 ? -3.900 2.141 18.257 1.00 66.75 67 TYR A CA 1
ATOM 495 C C . TYR A 1 67 ? -5.196 1.883 17.471 1.00 66.75 67 TYR A C 1
ATOM 497 O O . TYR A 1 67 ? -6.115 2.696 17.558 1.00 66.75 67 TYR A O 1
ATOM 505 N N . ALA A 1 68 ? -5.323 0.764 16.742 1.00 72.25 68 ALA A N 1
ATOM 506 C CA . ALA A 1 68 ? -6.558 0.406 16.027 1.00 72.25 68 ALA A CA 1
ATOM 507 C C . ALA A 1 68 ? -7.772 0.292 16.976 1.00 72.25 68 ALA A C 1
ATOM 509 O O . ALA A 1 68 ? -8.893 0.668 16.620 1.00 72.25 68 ALA A O 1
ATOM 510 N N . GLY A 1 69 ? -7.539 -0.115 18.229 1.00 72.38 69 GLY A N 1
ATOM 511 C CA . GLY A 1 69 ? -8.528 -0.090 19.310 1.00 72.38 69 GLY A CA 1
ATOM 512 C C . GLY A 1 69 ? -9.095 1.298 19.656 1.00 72.38 69 GLY A C 1
ATOM 513 O O . GLY A 1 69 ? -10.111 1.380 20.343 1.00 72.38 69 GLY A O 1
ATOM 514 N N . TRP A 1 70 ? -8.494 2.399 19.183 1.00 75.69 70 TRP A N 1
ATOM 515 C CA . TRP A 1 70 ? -9.005 3.759 19.407 1.00 75.69 70 TRP A CA 1
ATOM 516 C C . TRP A 1 70 ? -10.106 4.167 18.416 1.00 75.69 70 TRP A C 1
ATOM 518 O O . TRP A 1 70 ? -10.675 5.253 18.566 1.00 75.69 70 TRP A O 1
ATOM 528 N N . LYS A 1 71 ? -10.430 3.341 17.413 1.00 78.62 71 LYS A N 1
ATOM 529 C CA . LYS A 1 71 ? -11.475 3.639 16.425 1.00 78.62 71 LYS A CA 1
ATOM 530 C C . LYS A 1 71 ? -12.837 3.869 17.096 1.00 78.62 71 LYS A C 1
ATOM 532 O O . LYS A 1 71 ? -13.278 3.086 17.931 1.00 78.62 71 LYS A O 1
ATOM 537 N N . GLY A 1 72 ? -13.507 4.960 16.731 1.00 76.31 72 GLY A N 1
ATOM 538 C CA . GLY A 1 72 ? -14.772 5.409 17.316 1.00 76.31 72 GLY A CA 1
ATOM 539 C C . GLY A 1 72 ? -14.646 6.112 18.676 1.00 76.31 72 GLY A C 1
ATOM 540 O O . GLY A 1 72 ? -15.665 6.494 19.250 1.00 76.31 72 GLY A O 1
ATOM 541 N N . THR A 1 73 ? -13.436 6.300 19.216 1.00 78.06 73 THR A N 1
ATOM 542 C CA . THR A 1 73 ? -13.242 6.899 20.549 1.00 78.06 73 THR A CA 1
ATOM 543 C C . THR A 1 73 ? -12.998 8.412 20.504 1.00 78.06 73 THR A C 1
ATOM 545 O O . THR A 1 73 ? -12.534 8.983 19.516 1.00 78.06 73 THR A O 1
ATOM 548 N N . ALA A 1 74 ? -13.216 9.081 21.641 1.00 76.19 74 ALA A N 1
ATOM 549 C CA . ALA A 1 74 ? -12.839 10.486 21.814 1.00 76.19 74 ALA A CA 1
ATOM 550 C C . ALA A 1 74 ? -11.326 10.738 21.624 1.00 76.19 74 ALA A C 1
ATOM 552 O O . ALA A 1 74 ? -10.937 11.848 21.261 1.00 76.19 74 ALA A O 1
ATOM 553 N N . LEU A 1 75 ? -10.475 9.721 21.824 1.00 72.69 75 LEU A N 1
ATOM 554 C CA . LEU A 1 75 ? -9.029 9.829 21.632 1.00 72.69 75 LEU A CA 1
ATOM 555 C C . LEU A 1 75 ? -8.683 10.016 20.146 1.00 72.69 75 LEU A C 1
ATOM 557 O O . LEU A 1 75 ? -8.009 10.992 19.816 1.00 72.69 75 LEU A O 1
ATOM 561 N N . GLN A 1 76 ? -9.234 9.181 19.256 1.00 76.19 76 GLN A N 1
ATOM 562 C CA . GLN A 1 76 ? -9.142 9.338 17.794 1.00 76.19 76 GLN A CA 1
ATOM 563 C C . GLN A 1 76 ? -9.598 10.740 17.352 1.00 76.19 76 GLN A C 1
ATOM 565 O O . GLN A 1 76 ? -8.863 11.447 16.662 1.00 76.19 76 GLN A O 1
ATOM 570 N N . ASN A 1 77 ? -10.767 11.190 17.818 1.00 67.44 77 ASN A N 1
ATOM 571 C CA . ASN A 1 77 ? -11.291 12.518 17.481 1.00 67.44 77 ASN A CA 1
ATOM 572 C C . ASN A 1 77 ? -10.367 13.649 17.966 1.00 67.44 77 ASN A C 1
ATOM 574 O O . ASN A 1 77 ? -10.183 14.642 17.263 1.00 67.44 77 ASN A O 1
ATOM 578 N N . SER A 1 78 ? -9.733 13.495 19.134 1.00 65.88 78 SER A N 1
ATOM 579 C CA . SER A 1 78 ? -8.789 14.489 19.658 1.00 65.88 78 SER A CA 1
ATOM 580 C C . SER A 1 78 ? -7.482 14.587 18.854 1.00 65.88 78 SER A C 1
ATOM 582 O O . SER A 1 78 ? -6.888 15.664 18.800 1.00 65.88 78 SER A O 1
ATOM 584 N N . VAL A 1 79 ? -7.050 13.495 18.209 1.00 67.50 79 VAL A N 1
ATOM 585 C CA . VAL A 1 79 ? -5.903 13.471 17.282 1.00 67.50 79 VAL A CA 1
ATOM 586 C C . VAL A 1 79 ? -6.241 14.230 16.004 1.00 67.50 79 VAL A C 1
ATOM 588 O O . VAL A 1 79 ? -5.501 15.134 15.609 1.00 67.50 79 VAL A O 1
ATOM 591 N N . VAL A 1 80 ? -7.391 13.917 15.396 1.00 65.81 80 VAL A N 1
ATOM 592 C CA . VAL A 1 80 ? -7.878 14.591 14.181 1.00 65.81 80 VAL A CA 1
ATOM 593 C C . VAL A 1 80 ? -8.044 16.092 14.426 1.00 65.81 80 VAL A C 1
ATOM 595 O O . VAL A 1 80 ? -7.533 16.899 13.653 1.00 65.81 80 VAL A O 1
ATOM 598 N N . ALA A 1 81 ? -8.668 16.482 15.543 1.00 58.66 81 ALA A N 1
ATOM 599 C CA . ALA A 1 81 ? -8.876 17.885 15.910 1.00 58.66 81 ALA A CA 1
ATOM 600 C C . ALA A 1 81 ? -7.570 18.675 16.135 1.00 58.66 81 ALA A C 1
ATOM 602 O O . ALA A 1 81 ? -7.555 19.893 15.976 1.00 58.66 81 ALA A O 1
ATOM 603 N N . LYS A 1 82 ? -6.467 17.997 16.480 1.00 62.56 82 LYS A N 1
ATOM 604 C CA . LYS A 1 82 ? -5.127 18.596 16.607 1.00 62.56 82 LYS A CA 1
ATOM 605 C C . LYS A 1 82 ? -4.337 18.607 15.290 1.00 62.56 82 LYS A C 1
ATOM 607 O O . LYS A 1 82 ? -3.195 19.056 15.283 1.00 62.56 82 LYS A O 1
ATOM 612 N N . GLY A 1 83 ? -4.915 18.117 14.188 1.00 54.22 83 GLY A N 1
ATOM 613 C CA . GLY A 1 83 ? -4.235 17.986 12.894 1.00 54.22 83 GLY A CA 1
ATOM 614 C C . GLY A 1 83 ? -3.104 16.953 12.909 1.00 54.22 83 GLY A C 1
ATOM 615 O O . GLY A 1 83 ? -2.107 17.132 12.211 1.00 54.22 83 GLY A O 1
ATOM 616 N N . GLY A 1 84 ? -3.227 15.923 13.753 1.00 52.53 84 GLY A N 1
ATOM 617 C CA . GLY A 1 84 ? -2.152 14.991 14.085 1.00 52.53 84 GLY A CA 1
ATOM 618 C C . GLY A 1 84 ? -1.810 13.989 12.986 1.00 52.53 84 GLY A C 1
ATOM 619 O O . GLY A 1 84 ? -2.197 12.831 13.083 1.00 52.53 84 GLY A O 1
ATOM 620 N N . GLY A 1 85 ? -1.007 14.406 12.005 1.00 52.12 85 GLY A N 1
ATOM 621 C CA . GLY A 1 85 ? -0.148 13.470 11.278 1.00 52.12 85 GLY A CA 1
ATOM 622 C C . GLY A 1 85 ? 0.954 12.988 12.221 1.00 52.12 85 GLY A C 1
ATOM 623 O O . GLY A 1 85 ? 1.830 13.772 12.592 1.00 52.12 85 GLY A O 1
ATOM 624 N N . PHE A 1 86 ? 0.885 11.733 12.671 1.00 54.09 86 PHE A N 1
ATOM 625 C CA . PHE A 1 86 ? 1.891 11.180 13.576 1.00 54.09 86 PHE A CA 1
ATOM 626 C C . PHE A 1 86 ? 3.158 10.783 12.812 1.00 54.09 86 PHE A C 1
ATOM 628 O O . PHE A 1 86 ? 3.214 9.726 12.183 1.00 54.09 86 PHE A O 1
ATOM 635 N N . GLY A 1 87 ? 4.209 11.593 12.945 1.00 48.59 87 GLY A N 1
ATOM 636 C CA . GLY A 1 87 ? 5.578 11.136 12.725 1.00 48.59 87 GLY A CA 1
ATOM 637 C C . GLY A 1 87 ? 5.965 10.159 13.834 1.00 48.59 87 GLY A C 1
ATOM 638 O O . GLY A 1 87 ? 6.397 10.581 14.902 1.00 48.59 87 GLY A O 1
ATOM 639 N N . GLY A 1 88 ? 5.746 8.869 13.595 1.00 51.66 88 GLY A N 1
ATOM 640 C CA . GLY A 1 88 ? 6.208 7.786 14.452 1.00 51.66 88 GLY A CA 1
ATOM 641 C C . GLY A 1 88 ? 6.889 6.725 13.607 1.00 51.66 88 GLY A C 1
ATOM 642 O O . GLY A 1 88 ? 6.398 6.387 12.531 1.00 51.66 88 GLY A O 1
ATOM 643 N N . ASP A 1 89 ? 7.991 6.191 14.110 1.00 50.38 89 ASP A N 1
ATOM 644 C CA . ASP A 1 89 ? 8.563 4.946 13.630 1.00 50.38 89 ASP A CA 1
ATOM 645 C C . ASP A 1 89 ? 7.606 3.779 13.948 1.00 50.38 89 ASP A C 1
ATOM 647 O O . ASP A 1 89 ? 6.803 3.813 14.886 1.00 50.38 89 ASP A O 1
ATOM 651 N N . SER A 1 90 ? 7.673 2.700 13.166 1.00 57.44 90 SER A N 1
ATOM 652 C CA . SER A 1 90 ? 6.899 1.479 13.432 1.00 57.44 90 SER A CA 1
ATOM 653 C C . SER A 1 90 ? 5.361 1.647 13.333 1.00 57.44 90 SER A C 1
ATOM 655 O O . SER A 1 90 ? 4.823 1.767 12.232 1.00 57.44 90 SER A O 1
ATOM 657 N N . ALA A 1 91 ? 4.632 1.609 14.456 1.00 54.28 91 ALA A N 1
ATOM 658 C CA . ALA A 1 91 ? 3.173 1.456 14.506 1.00 54.28 91 ALA A CA 1
ATOM 659 C C . ALA A 1 91 ? 2.380 2.760 14.340 1.00 54.28 91 ALA A C 1
ATOM 661 O O . ALA A 1 91 ? 1.283 2.745 13.780 1.00 54.28 91 ALA A O 1
ATOM 662 N N . GLY A 1 92 ? 2.938 3.890 14.790 1.00 57.69 92 GLY A N 1
ATOM 663 C CA . GLY A 1 92 ? 2.327 5.208 14.579 1.00 57.69 92 GLY A CA 1
ATOM 664 C C . GLY A 1 92 ? 2.257 5.585 13.095 1.00 57.69 92 GLY A C 1
ATOM 665 O O . GLY A 1 92 ? 1.370 6.330 12.692 1.00 57.69 92 GLY A O 1
ATOM 666 N N . HIS A 1 93 ? 3.146 5.016 12.272 1.00 68.94 93 HIS A N 1
ATOM 667 C CA . HIS A 1 93 ? 3.109 5.148 10.821 1.00 68.94 93 HIS A CA 1
ATOM 668 C C . HIS A 1 93 ? 1.941 4.371 10.193 1.00 68.94 93 HIS A C 1
ATOM 670 O O . HIS A 1 93 ? 1.209 4.937 9.381 1.00 68.94 93 HIS A O 1
ATOM 676 N N . HIS A 1 94 ? 1.737 3.104 10.583 1.00 68.75 94 HIS A N 1
ATOM 677 C CA . HIS A 1 94 ? 0.708 2.220 10.007 1.00 68.75 94 HIS A CA 1
ATOM 678 C C . HIS A 1 94 ? -0.694 2.827 10.114 1.00 68.75 94 HIS A C 1
ATOM 680 O O . HIS A 1 94 ? -1.412 2.909 9.117 1.00 68.75 94 HIS A O 1
ATOM 686 N N . ILE A 1 95 ? -1.059 3.335 11.296 1.00 74.44 95 ILE A N 1
ATOM 687 C CA . ILE A 1 95 ? -2.415 3.843 11.562 1.00 74.44 95 ILE A CA 1
ATOM 688 C C . ILE A 1 95 ? -2.814 5.081 10.755 1.00 74.44 95 ILE A C 1
ATOM 690 O O . ILE A 1 95 ? -4.005 5.346 10.628 1.00 74.44 95 ILE A O 1
ATOM 694 N N . ASN A 1 96 ? -1.853 5.836 10.211 1.00 77.31 96 ASN A N 1
ATOM 695 C CA . ASN A 1 96 ? -2.129 7.046 9.430 1.00 77.31 96 ASN A CA 1
ATOM 696 C C . ASN A 1 96 ? -2.602 6.756 7.995 1.00 77.31 96 ASN A C 1
ATOM 698 O O . ASN A 1 96 ? -2.970 7.690 7.283 1.00 77.31 96 ASN A O 1
ATOM 702 N N . SER A 1 97 ? -2.575 5.496 7.560 1.00 84.06 97 SER A N 1
ATOM 703 C CA . SER A 1 97 ? -3.075 5.074 6.250 1.00 84.06 97 SER A CA 1
ATOM 704 C C . SER A 1 97 ? -4.603 4.959 6.203 1.00 84.06 97 SER A C 1
ATOM 706 O O . SER A 1 97 ? -5.278 4.872 7.231 1.00 84.06 97 SER A O 1
ATOM 708 N N . ALA A 1 98 ? -5.168 4.979 4.992 1.00 86.50 98 ALA A N 1
ATOM 709 C CA . ALA A 1 98 ? -6.608 4.786 4.799 1.00 86.50 98 ALA A CA 1
ATOM 710 C C . ALA A 1 98 ? -7.041 3.333 5.091 1.00 86.50 98 ALA A C 1
ATOM 712 O O . ALA A 1 98 ? -8.138 3.098 5.612 1.00 86.50 98 ALA A O 1
ATOM 713 N N . VAL A 1 99 ? -6.156 2.385 4.768 1.00 90.75 99 VAL A N 1
ATOM 714 C CA . VAL A 1 99 ? -6.283 0.943 4.986 1.00 90.75 99 VAL A CA 1
ATOM 715 C C . VAL A 1 99 ? -5.116 0.504 5.875 1.00 90.75 99 VAL A C 1
ATOM 717 O O . VAL A 1 99 ? -4.001 0.288 5.407 1.00 90.75 99 VAL A O 1
ATOM 720 N N . VAL A 1 100 ? -5.366 0.418 7.183 1.00 89.31 100 VAL A N 1
ATOM 721 C CA . VAL A 1 100 ? -4.335 0.136 8.190 1.00 89.31 100 VAL A CA 1
ATOM 722 C C . VAL A 1 100 ? -4.097 -1.363 8.281 1.00 89.31 100 VAL A C 1
ATOM 724 O O . VAL A 1 100 ? -5.006 -2.086 8.681 1.00 89.31 100 VAL A O 1
ATOM 727 N N . TYR A 1 101 ? -2.877 -1.825 8.006 1.00 88.62 101 TYR A N 1
ATOM 728 C CA . TYR A 1 101 ? -2.441 -3.154 8.438 1.00 88.62 101 TYR 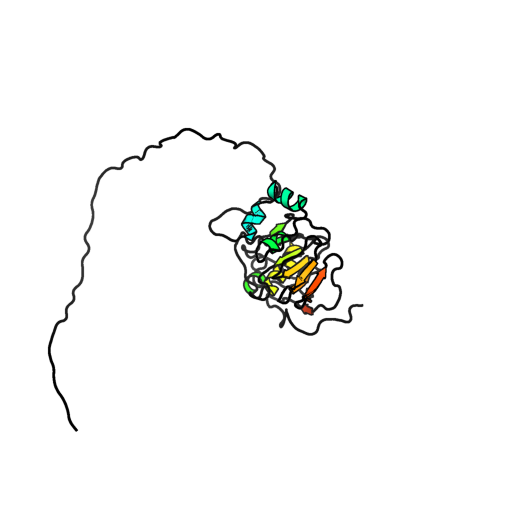A CA 1
ATOM 729 C C . TYR A 1 101 ? -2.345 -3.172 9.971 1.00 88.62 101 TYR A C 1
ATOM 731 O O . TYR A 1 101 ? -1.439 -2.581 10.560 1.00 88.62 101 TYR A O 1
ATOM 739 N N . ASP A 1 102 ? -3.319 -3.795 10.633 1.00 80.00 102 ASP A N 1
ATOM 740 C CA . ASP A 1 102 ? -3.443 -3.755 12.097 1.00 80.00 102 ASP A CA 1
ATOM 741 C C . ASP A 1 102 ? -2.716 -4.913 12.802 1.00 80.00 102 ASP A C 1
ATOM 743 O O . ASP A 1 102 ? -2.534 -4.870 14.022 1.00 80.00 102 ASP A O 1
ATOM 747 N N . ALA A 1 103 ? -2.231 -5.901 12.036 1.00 80.56 103 ALA A N 1
ATOM 748 C CA . ALA A 1 103 ? -1.463 -7.054 12.513 1.00 80.56 103 ALA A CA 1
ATOM 749 C C . ALA A 1 103 ? -2.159 -7.828 13.651 1.00 80.56 103 ALA A C 1
ATOM 751 O O . ALA A 1 103 ? -1.517 -8.399 14.541 1.00 80.56 103 ALA A O 1
ATOM 752 N N . CYS A 1 104 ? -3.493 -7.825 13.667 1.00 75.56 104 CYS A N 1
ATOM 753 C CA . CYS A 1 104 ? -4.267 -8.383 14.764 1.00 75.56 104 CYS A CA 1
ATOM 754 C C . CYS A 1 104 ? -4.224 -9.915 14.832 1.00 75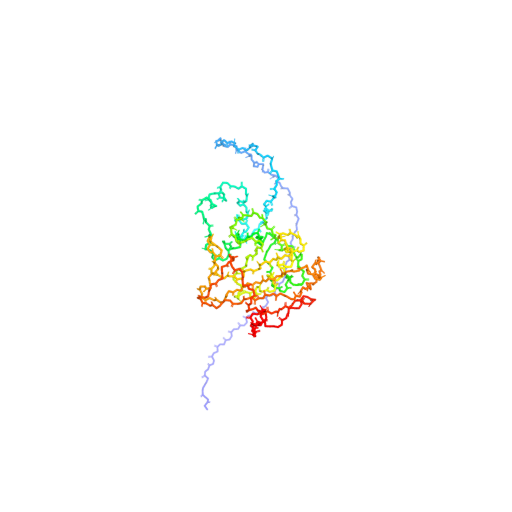.56 104 CYS A C 1
ATOM 756 O O . CYS A 1 104 ? -4.308 -10.448 15.943 1.00 75.56 104 CYS A O 1
ATOM 758 N N . GLY A 1 105 ? -4.010 -10.602 13.703 1.00 72.25 105 GLY A N 1
ATOM 759 C CA . GLY A 1 105 ? -3.682 -12.034 13.668 1.00 72.25 105 GLY A CA 1
ATOM 760 C C . GLY A 1 105 ? -2.203 -12.367 13.927 1.00 72.25 105 GLY A C 1
ATOM 761 O O . GLY A 1 105 ? -1.892 -13.486 14.326 1.00 72.25 105 GLY A O 1
ATOM 762 N N . GLY A 1 106 ? -1.290 -11.404 13.773 1.00 80.88 106 GLY A N 1
ATOM 763 C CA . GLY A 1 106 ? 0.158 -11.603 13.891 1.00 80.88 106 GLY A CA 1
ATOM 764 C C . GLY A 1 106 ? 0.943 -10.675 12.962 1.00 80.88 106 GLY A C 1
ATOM 765 O O . GLY A 1 106 ? 0.369 -9.782 12.349 1.00 80.88 106 GLY A O 1
ATOM 766 N N . SER A 1 107 ? 2.256 -10.888 12.842 1.00 84.31 107 SER A N 1
ATOM 767 C CA . SER A 1 107 ? 3.078 -10.250 11.802 1.00 84.31 107 SER A CA 1
ATOM 768 C C . SER A 1 107 ? 3.392 -11.266 10.714 1.00 84.31 107 SER A C 1
ATOM 770 O O . SER A 1 107 ? 3.943 -12.310 11.037 1.00 84.31 107 SER A O 1
ATOM 772 N N . VAL A 1 108 ? 3.152 -10.897 9.457 1.00 91.25 108 VAL A N 1
ATOM 773 C CA . VAL A 1 108 ? 3.510 -11.689 8.268 1.00 91.25 108 VAL A CA 1
ATOM 774 C C . VAL A 1 108 ? 4.852 -11.228 7.666 1.00 91.25 108 VAL A C 1
ATOM 776 O O . VAL A 1 108 ? 5.208 -10.047 7.769 1.00 91.25 108 VAL A O 1
ATOM 779 N N . THR A 1 109 ? 5.623 -12.122 7.058 1.00 94.19 109 THR A N 1
ATOM 780 C CA . THR A 1 109 ? 6.799 -11.808 6.218 1.00 94.19 109 THR A CA 1
ATOM 781 C C . THR A 1 109 ? 6.394 -11.568 4.758 1.00 94.19 109 THR A C 1
ATOM 783 O O . THR A 1 109 ? 5.219 -11.669 4.418 1.00 94.19 109 THR A O 1
ATOM 786 N N . SER A 1 110 ? 7.343 -11.199 3.887 1.00 95.38 110 SER A N 1
ATOM 787 C CA . SER A 1 110 ? 7.066 -11.099 2.445 1.00 95.38 110 SER A CA 1
ATOM 788 C C . SER A 1 110 ? 6.749 -12.459 1.832 1.00 95.38 110 SER A C 1
ATOM 790 O O . SER A 1 110 ? 5.712 -12.579 1.194 1.00 95.38 110 SER A O 1
ATOM 792 N N . ASP A 1 111 ? 7.562 -13.483 2.092 1.00 95.56 111 ASP A N 1
ATOM 793 C CA . ASP A 1 111 ? 7.355 -14.823 1.528 1.00 95.56 111 ASP A CA 1
ATOM 794 C C . ASP A 1 111 ? 6.001 -15.423 1.945 1.00 95.56 111 ASP A C 1
ATOM 796 O O . ASP A 1 111 ? 5.277 -15.943 1.103 1.00 95.56 111 ASP A O 1
ATOM 800 N N . GLU A 1 112 ? 5.613 -15.291 3.220 1.00 95.94 112 GLU A N 1
ATOM 801 C CA . GLU A 1 112 ? 4.305 -15.750 3.719 1.00 95.94 112 GLU A CA 1
ATOM 802 C C . GLU A 1 112 ? 3.137 -15.006 3.044 1.00 95.94 112 GLU A C 1
ATOM 804 O O . GLU A 1 112 ? 2.174 -15.635 2.618 1.00 95.94 112 GLU A O 1
ATOM 809 N N . ALA A 1 113 ? 3.232 -13.681 2.882 1.00 97.00 113 ALA A N 1
ATOM 810 C CA . ALA A 1 113 ? 2.164 -12.876 2.281 1.00 97.00 113 ALA A CA 1
ATOM 811 C C . ALA A 1 113 ? 2.041 -13.041 0.755 1.00 97.00 113 ALA A C 1
ATOM 813 O O . ALA A 1 113 ? 0.973 -12.795 0.199 1.00 97.00 113 ALA A O 1
ATOM 814 N N . LEU A 1 114 ? 3.125 -13.431 0.075 1.00 97.69 114 LEU A N 1
ATOM 815 C CA . LEU A 1 114 ? 3.103 -13.807 -1.342 1.00 97.69 114 LEU A CA 1
ATOM 816 C C . LEU A 1 114 ? 2.652 -15.267 -1.545 1.00 97.69 114 LEU A C 1
ATOM 818 O O . LEU A 1 114 ? 2.109 -15.591 -2.601 1.00 97.69 114 LEU A O 1
ATOM 822 N N . TYR A 1 115 ? 2.857 -16.134 -0.546 1.00 97.00 115 TYR A N 1
ATOM 823 C CA . TYR A 1 115 ? 2.379 -17.520 -0.524 1.00 97.00 115 TYR A CA 1
ATOM 824 C C . TYR A 1 115 ? 0.861 -17.613 -0.322 1.00 97.00 115 TYR A C 1
ATOM 826 O O . TYR A 1 115 ? 0.201 -18.364 -1.034 1.00 97.00 115 TYR A O 1
ATOM 834 N N . ASP A 1 116 ? 0.318 -16.860 0.638 1.00 97.19 116 ASP A N 1
ATOM 835 C CA . ASP A 1 116 ? -1.121 -16.730 0.872 1.00 97.19 116 ASP A CA 1
ATOM 836 C C . ASP A 1 116 ? -1.460 -15.262 1.197 1.00 97.19 116 ASP A C 1
ATOM 838 O O . ASP A 1 116 ? -1.262 -14.807 2.330 1.00 97.19 116 ASP A O 1
ATOM 842 N N . PRO A 1 117 ? -2.008 -14.490 0.239 1.00 96.62 117 PRO A N 1
ATOM 843 C CA . PRO A 1 117 ? -2.422 -13.121 0.491 1.00 96.62 117 PRO A CA 1
ATOM 844 C C . PRO A 1 117 ? -3.641 -13.050 1.426 1.00 96.62 117 PRO A C 1
ATOM 846 O O . PRO A 1 117 ? -3.994 -11.948 1.847 1.00 96.62 117 PRO A O 1
ATOM 849 N N . TYR A 1 118 ? -4.279 -14.177 1.779 1.00 96.44 118 TYR A N 1
ATOM 850 C CA . TYR A 1 118 ? -5.326 -14.299 2.802 1.00 96.44 118 TYR A CA 1
ATOM 851 C C . TYR A 1 118 ? -4.848 -14.953 4.112 1.00 96.44 118 TYR A C 1
ATOM 853 O O . TYR A 1 118 ? -5.699 -15.290 4.943 1.00 96.44 118 TYR A O 1
ATOM 861 N N . ASP A 1 119 ? -3.530 -15.027 4.356 1.00 94.81 119 ASP A N 1
ATOM 862 C CA . ASP A 1 119 ? -2.985 -15.524 5.624 1.00 94.81 119 ASP A CA 1
ATOM 863 C C . ASP A 1 119 ? -3.666 -14.824 6.829 1.00 94.81 119 ASP A C 1
ATOM 865 O O . ASP A 1 119 ? -3.841 -13.598 6.817 1.00 94.81 119 ASP A O 1
ATOM 869 N N . PRO A 1 120 ? -4.054 -15.548 7.900 1.00 90.06 120 PRO A N 1
ATOM 870 C CA . PRO A 1 120 ? -4.782 -14.973 9.034 1.00 90.06 120 PRO A CA 1
ATOM 871 C C . PRO A 1 120 ? -4.084 -13.821 9.778 1.00 90.06 120 PRO A C 1
ATOM 873 O O . PRO A 1 120 ? -4.744 -13.111 10.541 1.00 90.06 120 PRO A O 1
ATOM 876 N N . ALA A 1 121 ? -2.774 -13.620 9.601 1.00 89.38 121 ALA A N 1
ATOM 877 C CA . ALA A 1 121 ? -2.033 -12.466 10.107 1.00 89.38 121 ALA A CA 1
ATOM 878 C C . ALA A 1 121 ? -2.219 -11.194 9.258 1.00 89.38 121 ALA A C 1
ATOM 880 O O . ALA A 1 121 ? -1.845 -10.111 9.719 1.00 89.38 121 ALA A O 1
ATOM 881 N N . ILE A 1 122 ? -2.798 -11.300 8.055 1.00 91.88 122 ILE A N 1
ATOM 882 C CA . ILE A 1 122 ? -3.132 -10.202 7.138 1.00 91.88 122 ILE A CA 1
ATOM 883 C C . ILE A 1 122 ? -4.528 -9.667 7.470 1.00 91.88 122 ILE A C 1
ATOM 885 O O . ILE A 1 122 ? -5.547 -10.078 6.914 1.00 91.88 122 ILE A O 1
ATOM 889 N N . THR A 1 123 ? -4.577 -8.722 8.410 1.00 89.81 123 THR A N 1
ATOM 890 C CA . THR A 1 123 ? -5.816 -8.072 8.855 1.00 89.81 123 THR A CA 1
ATOM 891 C C . THR A 1 123 ? -5.758 -6.554 8.675 1.00 89.81 123 THR A C 1
ATOM 893 O O . THR A 1 123 ? -4.732 -5.916 8.941 1.00 89.81 123 THR A O 1
ATOM 896 N N . PHE A 1 124 ? -6.870 -5.980 8.199 1.00 91.19 124 PHE A N 1
ATOM 897 C CA . PHE A 1 124 ? -6.979 -4.563 7.855 1.00 91.19 124 PHE A CA 1
ATOM 898 C C . PHE A 1 124 ? -8.084 -3.839 8.630 1.00 91.19 124 PHE A C 1
ATOM 900 O O . PHE A 1 124 ? -9.249 -4.245 8.625 1.00 91.19 124 PHE A O 1
ATOM 907 N N . THR A 1 125 ? -7.743 -2.673 9.177 1.00 88.69 125 THR A N 1
ATOM 908 C CA . THR A 1 125 ? -8.683 -1.713 9.757 1.00 88.69 125 THR A CA 1
ATOM 909 C C . THR A 1 125 ? -8.792 -0.490 8.844 1.00 88.69 125 THR A C 1
ATOM 911 O O . THR A 1 125 ? -7.872 0.315 8.727 1.00 88.69 125 THR A O 1
ATOM 914 N N . THR A 1 126 ? -9.947 -0.303 8.206 1.00 89.31 126 THR A N 1
ATOM 915 C CA . THR A 1 126 ? -10.224 0.877 7.365 1.00 89.31 126 THR A CA 1
ATOM 916 C C . THR A 1 126 ? -10.862 2.016 8.160 1.00 89.31 126 THR A C 1
ATOM 918 O O . THR A 1 126 ? -11.446 1.797 9.226 1.00 89.31 126 THR A O 1
ATOM 921 N N . GLY A 1 127 ? -10.788 3.251 7.656 1.00 81.75 127 GLY A N 1
ATOM 922 C CA . GLY A 1 127 ? -11.500 4.396 8.247 1.00 81.75 127 GLY A CA 1
ATOM 923 C C . GLY A 1 127 ? -11.015 4.779 9.652 1.00 81.75 127 GLY A C 1
ATOM 924 O O . GLY A 1 127 ? -11.812 5.217 10.484 1.00 81.75 127 GLY A O 1
ATOM 925 N N . MET A 1 128 ? -9.723 4.571 9.926 1.00 77.56 128 MET A N 1
ATOM 926 C CA . MET A 1 128 ? -9.077 4.972 11.178 1.00 77.56 128 MET A CA 1
ATOM 927 C C . MET A 1 128 ? -8.779 6.476 11.191 1.00 77.56 128 MET A C 1
ATOM 929 O O . MET A 1 128 ? -9.181 7.183 12.112 1.00 77.56 128 MET A O 1
ATOM 933 N N . PHE A 1 129 ? -8.164 6.991 10.129 1.00 77.25 129 PHE A N 1
ATOM 934 C CA . PHE A 1 129 ? -8.051 8.422 9.868 1.00 77.25 129 PHE A CA 1
ATOM 935 C C . PHE A 1 129 ? -8.320 8.694 8.384 1.00 77.25 129 PHE A C 1
ATOM 937 O O . PHE A 1 129 ? -8.146 7.822 7.536 1.00 77.25 129 PHE A O 1
ATOM 944 N N . SER A 1 130 ? -8.784 9.903 8.070 1.00 78.50 130 SER A N 1
ATOM 945 C CA . SER A 1 130 ? -9.094 10.328 6.703 1.00 78.50 130 SER A CA 1
ATOM 946 C C . SER A 1 130 ? -8.391 11.649 6.422 1.00 78.50 130 SER A C 1
ATOM 948 O O . SER A 1 130 ? -8.943 12.723 6.666 1.00 78.50 130 SER A O 1
ATOM 950 N N . TRP A 1 131 ? -7.157 11.570 5.929 1.00 77.69 131 TRP A N 1
ATOM 951 C CA . TRP A 1 131 ? -6.348 12.747 5.620 1.00 77.69 131 TRP A CA 1
ATOM 952 C C . TRP A 1 131 ? -6.573 13.218 4.176 1.00 77.69 131 TRP A C 1
ATOM 954 O O . TRP A 1 131 ? -6.605 12.389 3.259 1.00 77.69 131 TRP A O 1
ATOM 964 N N . PRO A 1 132 ? -6.678 14.538 3.928 1.00 78.12 132 PRO A N 1
ATOM 965 C CA . PRO A 1 132 ? -6.696 15.079 2.574 1.00 78.12 132 PRO A CA 1
ATOM 966 C C . PRO A 1 132 ? -5.499 14.579 1.758 1.00 78.12 132 PRO A C 1
ATOM 968 O O . PRO A 1 132 ? -4.369 14.570 2.240 1.00 78.12 132 PRO A O 1
ATOM 971 N N . ASN A 1 133 ? -5.749 14.190 0.507 1.00 81.12 133 ASN A N 1
ATOM 972 C CA . ASN A 1 133 ? -4.771 13.642 -0.447 1.00 81.12 133 ASN A CA 1
ATOM 973 C C . ASN A 1 133 ? -4.180 12.250 -0.118 1.00 81.12 133 ASN A C 1
ATOM 975 O O . ASN A 1 133 ? -3.576 11.636 -0.998 1.00 81.12 133 ASN A O 1
ATOM 979 N N . TYR A 1 134 ? -4.389 11.705 1.085 1.00 83.50 134 TYR A N 1
ATOM 980 C CA . TYR A 1 134 ? -3.796 10.430 1.525 1.00 83.50 134 TYR A CA 1
ATOM 981 C C . TYR A 1 134 ? -4.745 9.216 1.412 1.00 83.50 134 TYR A C 1
ATOM 983 O O . TYR A 1 134 ? -4.526 8.181 2.033 1.00 83.50 134 TYR A O 1
ATOM 991 N N . ALA A 1 135 ? -5.822 9.328 0.629 1.00 87.62 135 ALA A N 1
ATOM 992 C CA . ALA A 1 135 ? -6.808 8.258 0.442 1.00 87.62 135 ALA A CA 1
ATOM 993 C C . ALA A 1 135 ? -6.266 7.072 -0.383 1.00 87.62 135 ALA A C 1
ATOM 995 O O . ALA A 1 135 ? -5.431 7.261 -1.271 1.00 87.62 135 ALA A O 1
ATOM 996 N N . GLY A 1 136 ? -6.776 5.863 -0.125 1.00 90.06 136 GLY A N 1
ATOM 997 C CA . GLY A 1 136 ? -6.376 4.646 -0.846 1.00 90.06 136 GLY A CA 1
ATOM 998 C C . GLY A 1 136 ? -4.934 4.204 -0.576 1.00 90.06 136 GLY A C 1
ATOM 999 O O . GLY A 1 136 ? -4.300 3.628 -1.454 1.00 90.06 136 GLY A O 1
ATOM 1000 N N . THR A 1 137 ? -4.400 4.538 0.600 1.00 91.62 137 THR A N 1
ATOM 1001 C CA . THR A 1 137 ? -3.033 4.220 1.030 1.00 91.62 137 THR A CA 1
ATOM 1002 C C . THR A 1 137 ? -3.005 3.084 2.047 1.00 91.62 137 THR A C 1
ATOM 1004 O O . THR A 1 137 ? -3.943 2.934 2.837 1.00 91.62 137 THR A O 1
ATOM 1007 N N . ILE A 1 138 ? -1.893 2.350 2.054 1.00 92.56 138 ILE A N 1
ATOM 1008 C CA . ILE A 1 138 ? -1.497 1.350 3.049 1.00 92.56 138 ILE A CA 1
ATOM 1009 C C . ILE A 1 138 ? -0.066 1.690 3.455 1.00 92.56 138 ILE A C 1
ATOM 1011 O O . ILE A 1 138 ? 0.798 1.846 2.596 1.00 92.56 138 ILE A O 1
ATOM 1015 N N . ASN A 1 139 ? 0.194 1.807 4.751 1.00 89.38 139 ASN A N 1
ATOM 1016 C CA . ASN A 1 139 ? 1.513 2.176 5.258 1.00 89.38 139 ASN A CA 1
ATOM 1017 C C . ASN A 1 139 ? 2.255 0.944 5.782 1.00 89.38 139 ASN A C 1
ATOM 1019 O O . ASN A 1 139 ? 1.688 0.193 6.576 1.00 89.38 139 ASN A O 1
ATOM 1023 N N . ASP A 1 140 ? 3.531 0.791 5.422 1.00 88.44 140 ASP A N 1
ATOM 1024 C CA . ASP A 1 140 ? 4.429 -0.185 6.034 1.00 88.44 140 ASP A CA 1
ATOM 1025 C C . ASP A 1 140 ? 5.776 0.440 6.442 1.00 88.44 140 ASP A C 1
ATOM 1027 O O . ASP A 1 140 ? 6.256 1.395 5.843 1.00 88.44 140 ASP A O 1
ATOM 1031 N N . SER A 1 141 ? 6.376 -0.089 7.505 1.00 82.81 141 SER A N 1
ATOM 1032 C CA . SER A 1 141 ? 7.534 0.464 8.215 1.00 82.81 141 SER A CA 1
ATOM 1033 C C . SER A 1 141 ? 8.563 -0.621 8.510 1.00 82.81 141 SER A C 1
ATOM 1035 O O . SER A 1 141 ? 8.253 -1.809 8.410 1.00 82.81 141 SER A O 1
ATOM 1037 N N . HIS A 1 142 ? 9.791 -0.247 8.882 1.00 80.56 142 HIS A N 1
ATOM 1038 C CA . HIS A 1 142 ? 10.956 -1.154 8.892 1.00 80.56 142 HIS A CA 1
ATOM 1039 C C . HIS A 1 142 ? 11.154 -1.815 7.519 1.00 80.56 142 HIS A C 1
ATOM 1041 O O . HIS A 1 142 ? 11.450 -3.006 7.414 1.00 80.56 142 HIS A O 1
ATOM 1047 N N . PHE A 1 143 ? 10.873 -1.055 6.463 1.00 83.69 143 PHE A N 1
ATOM 1048 C CA . PHE A 1 143 ? 10.505 -1.571 5.156 1.00 83.69 143 PHE A CA 1
ATOM 1049 C C . PHE A 1 143 ? 11.698 -2.211 4.451 1.00 83.69 143 PHE A C 1
ATOM 1051 O O . PHE A 1 143 ? 11.644 -3.374 4.054 1.00 83.69 143 PHE A O 1
ATOM 1058 N N . VAL A 1 144 ? 12.807 -1.470 4.373 1.00 82.31 144 VAL A N 1
ATOM 1059 C CA . VAL A 1 144 ? 14.068 -1.955 3.797 1.00 82.31 144 VAL A CA 1
ATOM 1060 C C . VAL A 1 144 ? 14.760 -2.923 4.754 1.00 82.31 144 VAL A C 1
ATOM 1062 O O . VAL A 1 144 ? 15.266 -3.960 4.338 1.00 82.31 144 VAL A O 1
ATOM 1065 N N . SER A 1 145 ? 14.758 -2.611 6.053 1.00 80.38 145 SER A N 1
ATOM 1066 C CA . SER A 1 145 ? 15.480 -3.383 7.074 1.00 80.38 145 SER A CA 1
ATOM 1067 C C . SER A 1 145 ? 14.904 -4.778 7.349 1.00 80.38 145 SER A C 1
ATOM 1069 O O . SER A 1 145 ? 15.576 -5.592 7.982 1.00 80.38 145 SER A O 1
ATOM 1071 N N . ARG A 1 146 ? 13.681 -5.069 6.886 1.00 85.06 146 ARG A N 1
ATOM 1072 C CA . ARG A 1 146 ? 13.007 -6.371 7.040 1.00 85.06 146 ARG A CA 1
ATOM 1073 C C . ARG A 1 146 ? 12.418 -6.916 5.733 1.00 85.06 146 ARG A C 1
ATOM 1075 O O . ARG A 1 146 ? 11.493 -7.720 5.797 1.00 85.06 146 ARG A O 1
ATOM 1082 N N . ASP A 1 147 ? 12.915 -6.436 4.593 1.00 89.12 147 ASP A N 1
ATOM 1083 C CA . ASP A 1 147 ? 12.537 -6.871 3.240 1.00 89.12 147 ASP A CA 1
ATOM 1084 C C . ASP A 1 147 ? 11.015 -6.957 3.003 1.00 89.12 147 ASP A C 1
ATOM 1086 O O . ASP A 1 147 ? 10.448 -8.009 2.709 1.00 89.12 147 ASP A O 1
ATOM 1090 N N . ARG A 1 148 ? 10.312 -5.838 3.214 1.00 92.50 148 ARG A N 1
ATOM 1091 C CA . ARG A 1 148 ? 8.836 -5.786 3.292 1.00 92.50 148 ARG A CA 1
ATOM 1092 C C . ARG A 1 148 ? 8.134 -5.391 1.993 1.00 92.50 148 ARG A C 1
ATOM 1094 O O . ARG A 1 148 ? 6.937 -5.098 2.006 1.00 92.50 148 ARG A O 1
ATOM 1101 N N . MET A 1 149 ? 8.860 -5.392 0.878 1.00 93.56 149 MET A N 1
ATOM 1102 C CA . MET A 1 149 ? 8.295 -5.061 -0.427 1.00 93.56 149 MET A CA 1
ATOM 1103 C C . MET A 1 149 ? 7.230 -6.082 -0.847 1.00 93.56 149 MET A C 1
ATOM 1105 O O . MET A 1 149 ? 6.100 -5.683 -1.111 1.00 93.56 149 MET A O 1
ATOM 1109 N N . GLY A 1 150 ? 7.545 -7.383 -0.807 1.00 95.75 150 GLY A N 1
ATOM 1110 C CA . GLY A 1 150 ? 6.619 -8.449 -1.213 1.00 95.75 150 GLY A CA 1
ATOM 1111 C C . GLY A 1 150 ? 5.299 -8.431 -0.438 1.00 95.75 150 GLY A C 1
ATOM 1112 O O . GLY A 1 150 ? 4.231 -8.362 -1.041 1.00 95.75 150 GLY A O 1
ATOM 1113 N N . ARG A 1 151 ? 5.338 -8.357 0.901 1.00 95.44 151 ARG A N 1
ATOM 1114 C CA . ARG A 1 151 ? 4.093 -8.239 1.687 1.00 95.44 151 ARG A CA 1
ATOM 1115 C C . ARG A 1 151 ? 3.322 -6.950 1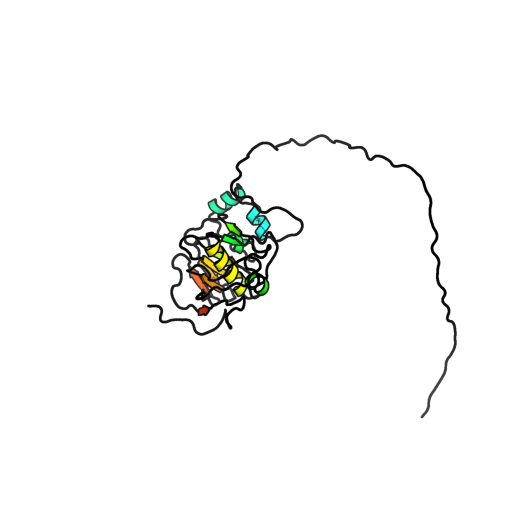.418 1.00 95.44 151 ARG A C 1
ATOM 1117 O O . ARG A 1 151 ? 2.102 -6.956 1.487 1.00 95.44 151 ARG A O 1
ATOM 1124 N N . SER A 1 152 ? 4.003 -5.851 1.096 1.00 95.69 152 SER A N 1
ATOM 1125 C CA . SER A 1 152 ? 3.322 -4.592 0.774 1.00 95.69 152 SER A CA 1
ATOM 1126 C C . SER A 1 152 ? 2.655 -4.633 -0.600 1.00 95.69 152 SER A C 1
ATOM 1128 O O . SER A 1 152 ? 1.595 -4.035 -0.760 1.00 95.69 152 SER A O 1
ATOM 1130 N N . MET A 1 153 ? 3.221 -5.378 -1.557 1.00 97.50 153 MET A N 1
ATOM 1131 C CA . MET A 1 153 ? 2.561 -5.722 -2.821 1.00 97.50 153 MET A CA 1
ATOM 1132 C C . MET A 1 153 ? 1.304 -6.563 -2.537 1.00 97.50 153 MET A C 1
ATOM 1134 O O . MET A 1 153 ? 0.208 -6.133 -2.881 1.00 97.50 153 MET A O 1
ATOM 1138 N N . ALA A 1 154 ? 1.409 -7.639 -1.746 1.00 97.69 154 ALA A N 1
ATOM 1139 C CA . ALA A 1 154 ? 0.245 -8.430 -1.321 1.00 97.69 154 ALA A CA 1
ATOM 1140 C C . ALA A 1 154 ? -0.841 -7.603 -0.600 1.00 97.69 154 ALA A C 1
ATOM 1142 O O . ALA A 1 154 ? -2.033 -7.804 -0.831 1.00 97.69 154 ALA A O 1
ATOM 1143 N N . PHE A 1 155 ? -0.462 -6.636 0.244 1.00 97.38 155 PHE A N 1
ATOM 1144 C CA . PHE A 1 155 ? -1.429 -5.738 0.883 1.00 97.38 155 PHE A CA 1
ATOM 1145 C C . PHE A 1 155 ? -2.125 -4.820 -0.133 1.00 97.38 155 PHE A C 1
ATOM 1147 O O . PHE A 1 155 ? -3.329 -4.593 -0.014 1.00 97.38 155 PHE A O 1
ATOM 1154 N N . VAL A 1 156 ? -1.393 -4.302 -1.126 1.00 97.88 156 VAL A N 1
ATOM 1155 C CA . VAL A 1 156 ? -1.944 -3.503 -2.233 1.00 97.88 156 VAL A CA 1
ATOM 1156 C C . VAL A 1 156 ? -2.935 -4.333 -3.050 1.00 97.88 156 VAL A C 1
ATOM 1158 O O . VAL A 1 156 ? -4.075 -3.892 -3.197 1.00 97.88 156 VAL A O 1
ATOM 1161 N N . ALA A 1 157 ? -2.557 -5.547 -3.465 1.00 97.81 157 ALA A N 1
ATOM 1162 C CA . ALA A 1 157 ? -3.429 -6.496 -4.159 1.00 97.81 157 ALA A CA 1
ATOM 1163 C C . ALA A 1 157 ? -4.738 -6.726 -3.390 1.00 97.81 157 ALA A C 1
ATOM 1165 O O . ALA A 1 157 ? -5.833 -6.508 -3.909 1.00 97.81 157 ALA A O 1
ATOM 1166 N N . ARG A 1 158 ? -4.629 -7.080 -2.101 1.00 97.50 158 ARG A N 1
ATOM 1167 C CA . ARG A 1 158 ? -5.777 -7.324 -1.214 1.00 97.50 158 ARG A CA 1
ATOM 1168 C C . ARG A 1 158 ? -6.674 -6.110 -1.033 1.00 97.50 158 ARG A C 1
ATOM 1170 O O . ARG A 1 158 ? -7.892 -6.255 -1.018 1.00 97.50 158 ARG A O 1
ATOM 1177 N N . ALA A 1 159 ? -6.108 -4.914 -0.906 1.00 96.62 159 ALA A N 1
ATOM 1178 C CA . ALA A 1 159 ? -6.906 -3.706 -0.733 1.00 96.62 159 ALA A CA 1
ATOM 1179 C C . ALA A 1 159 ? -7.694 -3.318 -1.994 1.00 96.62 159 ALA A C 1
ATOM 1181 O O . ALA A 1 159 ? -8.736 -2.670 -1.866 1.00 96.62 159 ALA A O 1
ATOM 1182 N N . ILE A 1 160 ? -7.225 -3.723 -3.179 1.00 97.19 160 ILE A N 1
ATOM 1183 C CA . ILE A 1 160 ? -7.966 -3.591 -4.438 1.00 97.19 160 ILE A CA 1
ATOM 1184 C C . ILE A 1 160 ? -9.021 -4.700 -4.543 1.00 97.19 160 ILE A C 1
ATOM 1186 O O . ILE A 1 160 ? -10.193 -4.387 -4.749 1.00 97.19 160 ILE A O 1
ATOM 1190 N N . GLU A 1 161 ? -8.629 -5.962 -4.342 1.00 96.94 161 GLU A N 1
ATOM 1191 C CA . GLU A 1 161 ? -9.504 -7.138 -4.461 1.00 96.94 161 GLU A CA 1
ATOM 1192 C C . GLU A 1 161 ? -10.706 -7.081 -3.508 1.00 96.94 161 GLU A C 1
ATOM 1194 O O . GLU A 1 161 ? -11.853 -7.227 -3.926 1.00 96.94 161 GLU A O 1
ATOM 1199 N N . ASP A 1 162 ? -10.464 -6.777 -2.231 1.00 96.12 162 ASP A N 1
ATOM 1200 C CA . ASP A 1 162 ? -11.516 -6.667 -1.217 1.00 96.12 162 ASP A CA 1
ATOM 1201 C C . ASP A 1 162 ? -12.288 -5.325 -1.293 1.00 96.12 162 ASP A C 1
ATOM 1203 O O . ASP A 1 162 ? -13.174 -5.066 -0.472 1.00 96.12 162 ASP A O 1
ATOM 1207 N N . GLY A 1 163 ? -11.943 -4.429 -2.228 1.00 94.88 163 GLY A N 1
ATOM 1208 C CA . GLY A 1 163 ? -12.584 -3.118 -2.387 1.00 94.88 163 GLY A CA 1
ATOM 1209 C C . GLY A 1 163 ? -12.373 -2.156 -1.208 1.00 94.88 163 GLY A C 1
ATOM 1210 O O . GLY A 1 163 ? -13.248 -1.340 -0.906 1.00 94.88 163 GLY A O 1
ATOM 1211 N N . LEU A 1 164 ? -11.230 -2.243 -0.516 1.00 93.44 164 LEU A N 1
ATOM 1212 C CA . LEU A 1 164 ? -10.883 -1.368 0.617 1.00 93.44 164 LEU A CA 1
ATOM 1213 C C . LEU A 1 164 ? -10.470 0.043 0.167 1.00 93.44 164 LEU A C 1
ATOM 1215 O O . LEU A 1 164 ? -10.481 0.978 0.974 1.00 93.44 164 LEU A O 1
ATOM 1219 N N . THR A 1 165 ? -10.119 0.209 -1.110 1.00 92.12 165 THR A N 1
ATOM 1220 C CA . THR A 1 165 ? -9.841 1.498 -1.754 1.00 92.12 165 THR A CA 1
ATOM 1221 C C . THR A 1 165 ? -10.867 1.823 -2.845 1.00 92.12 165 THR A C 1
ATOM 1223 O O . THR A 1 165 ? -11.631 0.976 -3.302 1.00 92.12 165 THR A O 1
ATOM 1226 N N . THR A 1 166 ? -10.916 3.088 -3.268 1.00 87.19 166 THR A N 1
ATOM 1227 C CA . THR A 1 166 ? -11.799 3.543 -4.350 1.00 87.19 166 THR A CA 1
ATOM 1228 C C . THR A 1 166 ? -11.042 3.670 -5.669 1.00 87.19 166 THR A C 1
ATOM 1230 O O . THR A 1 166 ? -9.891 4.096 -5.696 1.00 87.19 166 THR A O 1
ATOM 1233 N N . GLY A 1 167 ? -11.717 3.367 -6.782 1.00 87.31 167 GLY A N 1
ATOM 1234 C CA . GLY A 1 167 ? -11.167 3.547 -8.131 1.00 87.31 167 GLY A CA 1
ATOM 1235 C C . GLY A 1 167 ? -10.286 2.404 -8.645 1.00 87.31 167 GLY A C 1
ATOM 1236 O O . GLY A 1 167 ? -9.624 2.602 -9.654 1.00 87.31 167 GLY A O 1
ATOM 1237 N N . GLY A 1 168 ? -10.280 1.240 -7.984 1.00 92.50 168 GLY A N 1
ATOM 1238 C CA . GLY A 1 168 ? -9.541 0.054 -8.445 1.00 92.50 168 GLY A CA 1
ATOM 1239 C C . GLY A 1 168 ? -8.022 0.143 -8.280 1.00 92.50 168 GLY A C 1
ATOM 1240 O O . GLY A 1 168 ? -7.305 -0.588 -8.947 1.00 92.50 168 GLY A O 1
ATOM 1241 N N . ALA A 1 169 ? -7.533 1.042 -7.420 1.00 94.94 169 ALA A N 1
ATOM 1242 C CA . ALA A 1 169 ? -6.107 1.266 -7.208 1.00 94.94 169 ALA A CA 1
ATOM 1243 C C . ALA A 1 169 ? -5.769 1.437 -5.722 1.00 94.94 169 ALA A C 1
ATOM 1245 O O . ALA A 1 169 ? -6.527 2.063 -4.971 1.00 94.94 169 ALA A O 1
ATOM 1246 N N . ALA A 1 170 ? -4.607 0.942 -5.297 1.00 96.00 170 ALA A N 1
ATOM 1247 C CA . ALA A 1 170 ? -4.103 1.086 -3.933 1.00 96.00 170 ALA A CA 1
ATOM 1248 C C . ALA A 1 170 ? -2.615 1.464 -3.919 1.00 96.00 170 ALA A C 1
ATOM 1250 O O . ALA A 1 170 ? -1.847 1.108 -4.810 1.00 96.00 170 ALA A O 1
ATOM 1251 N N . TRP A 1 171 ? -2.226 2.231 -2.899 1.00 94.50 171 TRP A N 1
ATOM 1252 C CA . TRP A 1 171 ? -0.899 2.832 -2.777 1.00 94.50 171 TRP A CA 1
ATOM 1253 C C . TRP A 1 171 ? -0.199 2.324 -1.514 1.00 94.50 171 TRP A C 1
ATOM 1255 O O . TRP A 1 171 ? -0.486 2.793 -0.412 1.00 94.50 171 TRP A O 1
ATOM 1265 N N . GLY A 1 172 ? 0.719 1.375 -1.672 1.00 93.38 172 GLY A N 1
ATOM 1266 C CA . GLY A 1 172 ? 1.617 0.923 -0.614 1.00 93.38 172 GLY A CA 1
ATOM 1267 C C . GLY A 1 172 ? 2.711 1.959 -0.364 1.00 93.38 172 GLY A C 1
ATOM 1268 O O . GLY A 1 172 ? 3.287 2.503 -1.305 1.00 93.38 172 GLY A O 1
ATOM 1269 N N . VAL A 1 173 ? 2.998 2.264 0.898 1.00 89.19 173 VAL A N 1
ATOM 1270 C CA . VAL A 1 173 ? 3.948 3.314 1.279 1.00 89.19 173 VAL A CA 1
ATOM 1271 C C . VAL A 1 173 ? 4.917 2.753 2.309 1.00 89.19 173 VAL A C 1
ATOM 1273 O O . VAL A 1 173 ? 4.588 2.628 3.484 1.00 89.19 173 VAL A O 1
ATOM 1276 N N . GLY A 1 174 ? 6.098 2.367 1.827 1.00 87.56 174 GLY A N 1
ATOM 1277 C CA . GLY A 1 174 ? 7.185 1.778 2.598 1.00 87.56 174 GLY A CA 1
ATOM 1278 C C . GLY A 1 174 ? 8.132 2.848 3.123 1.00 87.56 174 GLY A C 1
ATOM 1279 O O . GLY A 1 174 ? 9.014 3.303 2.392 1.00 87.56 174 GLY A O 1
ATOM 1280 N N . VAL A 1 175 ? 7.943 3.261 4.375 1.00 76.69 175 VAL A N 1
ATOM 1281 C CA . VAL A 1 175 ? 8.650 4.387 5.001 1.00 76.69 175 VAL A CA 1
ATOM 1282 C C . VAL A 1 175 ? 9.124 4.001 6.399 1.00 76.69 175 VAL A C 1
ATOM 1284 O O . VAL A 1 175 ? 8.334 3.585 7.246 1.00 76.69 175 VAL A O 1
ATOM 1287 N N . ASP A 1 176 ? 10.404 4.238 6.681 1.00 67.19 176 ASP A N 1
ATOM 1288 C CA . ASP A 1 176 ? 10.941 4.106 8.041 1.00 67.19 176 ASP A CA 1
ATOM 1289 C C . ASP A 1 176 ? 10.744 5.400 8.868 1.00 67.19 176 ASP A C 1
ATOM 1291 O O . ASP A 1 176 ? 10.577 5.324 10.085 1.00 67.19 176 ASP A O 1
ATOM 1295 N N . ASP A 1 177 ? 10.621 6.563 8.207 1.00 61.72 177 ASP A N 1
ATOM 1296 C CA . ASP A 1 177 ? 10.660 7.909 8.806 1.00 61.72 177 ASP A CA 1
ATOM 1297 C C . ASP A 1 177 ? 9.375 8.773 8.654 1.00 61.72 177 ASP A C 1
ATOM 1299 O O . ASP A 1 177 ? 9.436 9.969 8.367 1.00 61.72 177 ASP A O 1
ATOM 1303 N N . GLY A 1 178 ? 8.186 8.209 8.894 1.00 64.25 178 GLY A N 1
ATOM 1304 C CA . GLY A 1 178 ? 6.939 8.978 9.080 1.00 64.25 178 GLY A CA 1
ATOM 1305 C C . GLY A 1 178 ? 6.368 9.759 7.872 1.00 64.25 178 GLY A C 1
ATOM 1306 O O . GLY A 1 178 ? 6.933 9.833 6.784 1.00 64.25 178 GLY A O 1
ATOM 1307 N N . ILE A 1 179 ? 5.169 10.332 8.058 1.00 67.81 179 ILE A N 1
ATOM 1308 C CA . ILE A 1 179 ? 4.457 11.154 7.055 1.00 67.81 179 ILE A CA 1
ATOM 1309 C C . ILE A 1 179 ? 3.785 12.331 7.761 1.00 67.81 179 ILE A C 1
ATOM 1311 O O . ILE A 1 179 ? 3.219 12.169 8.844 1.00 67.81 179 ILE A O 1
ATOM 1315 N N . ASP A 1 180 ? 3.845 13.517 7.154 1.00 68.50 180 ASP A N 1
ATOM 1316 C CA . ASP A 1 180 ? 3.244 14.721 7.725 1.00 68.50 180 ASP A CA 1
ATOM 1317 C C . ASP A 1 180 ? 1.717 14.808 7.504 1.00 68.50 180 ASP A C 1
ATOM 1319 O O . ASP A 1 180 ? 1.115 14.111 6.684 1.00 68.50 180 ASP A O 1
ATOM 1323 N N . LYS A 1 181 ? 1.067 15.735 8.215 1.00 64.44 181 LYS A N 1
ATOM 1324 C CA . LYS A 1 181 ? -0.386 15.985 8.120 1.00 64.44 181 LYS A CA 1
ATOM 1325 C C . LYS A 1 181 ? -0.887 16.432 6.733 1.00 64.44 181 LYS A C 1
ATOM 1327 O O . LYS A 1 181 ? -2.093 16.572 6.542 1.00 64.44 181 LYS A O 1
ATOM 1332 N N . ASN A 1 182 ? 0.013 16.769 5.809 1.00 67.06 182 ASN A N 1
ATOM 1333 C CA . ASN A 1 182 ? -0.297 17.217 4.453 1.00 67.06 182 ASN A CA 1
ATOM 1334 C C . ASN A 1 182 ? -0.146 16.071 3.428 1.00 67.06 182 ASN A C 1
ATOM 1336 O O . ASN A 1 182 ? -0.405 16.284 2.241 1.00 67.06 182 ASN A O 1
ATOM 1340 N N . GLY A 1 183 ? 0.262 14.875 3.876 1.00 67.31 183 GLY A N 1
ATOM 1341 C CA . GLY A 1 183 ? 0.567 13.733 3.020 1.00 67.31 183 GLY A CA 1
ATOM 1342 C C . GLY A 1 183 ? 1.940 13.836 2.353 1.00 67.31 183 GLY A C 1
ATOM 1343 O O . GLY A 1 183 ? 2.094 13.350 1.233 1.00 67.31 183 GLY A O 1
ATOM 1344 N N . LEU A 1 184 ? 2.914 14.502 2.984 1.00 71.12 184 LEU A N 1
ATOM 1345 C CA . LEU A 1 184 ? 4.308 14.527 2.541 1.00 71.12 184 LEU A CA 1
ATOM 1346 C C . LEU A 1 184 ? 5.097 13.418 3.249 1.00 71.12 184 LEU A C 1
ATOM 1348 O O . LEU A 1 184 ? 5.349 13.495 4.453 1.00 71.12 184 LEU A O 1
ATOM 1352 N N . ALA A 1 185 ? 5.500 12.397 2.493 1.00 68.56 185 ALA A N 1
ATOM 1353 C CA . ALA A 1 185 ? 6.496 11.426 2.928 1.00 68.56 185 ALA A CA 1
ATOM 1354 C C . ALA A 1 185 ? 7.898 12.011 2.711 1.00 68.56 185 ALA A C 1
ATOM 1356 O O . ALA A 1 185 ? 8.174 12.580 1.649 1.00 68.56 185 ALA A O 1
ATOM 1357 N N . THR A 1 186 ? 8.776 11.873 3.706 1.00 67.12 186 THR A N 1
ATOM 1358 C CA . THR A 1 186 ? 10.168 12.346 3.653 1.00 67.12 186 THR A CA 1
ATOM 1359 C C . THR A 1 186 ? 11.098 11.195 4.007 1.00 67.12 186 THR A C 1
ATOM 1361 O O . THR A 1 186 ? 10.969 10.609 5.074 1.00 67.12 186 THR A O 1
ATOM 1364 N N . ALA A 1 187 ? 12.044 10.881 3.126 1.00 65.06 187 ALA A N 1
ATOM 1365 C CA . ALA A 1 187 ? 13.035 9.837 3.357 1.00 65.06 187 ALA A CA 1
ATOM 1366 C C . ALA A 1 187 ? 14.141 10.370 4.293 1.00 65.06 187 ALA A C 1
ATOM 1368 O O . ALA A 1 187 ? 15.050 11.064 3.830 1.00 65.06 187 ALA A O 1
ATOM 1369 N N . ALA A 1 188 ? 14.074 10.111 5.604 1.00 59.00 188 ALA A N 1
ATOM 1370 C CA . ALA A 1 188 ? 14.916 10.781 6.608 1.00 59.00 188 ALA A CA 1
ATOM 1371 C C . ALA A 1 188 ? 16.166 9.984 7.039 1.00 59.00 188 ALA A C 1
ATOM 1373 O O . ALA A 1 188 ? 16.616 10.071 8.179 1.00 59.00 188 ALA A O 1
ATOM 1374 N N . GLY A 1 189 ? 16.797 9.281 6.097 1.00 62.72 189 GLY A N 1
ATOM 1375 C CA . GLY A 1 189 ? 18.099 8.631 6.305 1.00 62.72 189 GLY A CA 1
ATOM 1376 C C . GLY A 1 189 ? 18.264 7.329 5.530 1.00 62.72 189 GLY A C 1
ATOM 1377 O O . GLY A 1 189 ? 19.383 6.966 5.172 1.00 62.72 189 GLY A O 1
ATOM 1378 N N . VAL A 1 190 ? 17.150 6.677 5.197 1.00 74.38 190 VAL A N 1
ATOM 1379 C CA . VAL A 1 190 ? 17.087 5.481 4.343 1.00 74.38 190 VAL A CA 1
ATOM 1380 C C . VAL A 1 190 ? 16.199 5.720 3.119 1.00 74.38 190 VAL A C 1
ATOM 1382 O O . VAL A 1 190 ? 15.515 6.739 3.027 1.00 74.38 190 VAL A O 1
ATOM 1385 N N . ASP A 1 191 ? 16.243 4.811 2.142 1.00 82.62 191 ASP A N 1
ATOM 1386 C CA . ASP A 1 191 ? 15.360 4.886 0.975 1.00 82.62 191 ASP A CA 1
ATOM 1387 C C . ASP A 1 191 ? 13.891 4.652 1.388 1.00 82.62 191 ASP A C 1
ATOM 1389 O O . ASP A 1 191 ? 13.589 3.745 2.161 1.00 82.62 191 ASP A O 1
ATOM 1393 N N . THR A 1 192 ? 12.974 5.437 0.824 1.00 83.88 192 THR A N 1
ATOM 1394 C CA . THR A 1 192 ? 11.517 5.250 0.936 1.00 83.88 192 THR A CA 1
ATOM 1395 C C . THR A 1 192 ? 10.960 4.701 -0.371 1.00 83.88 192 THR A C 1
ATOM 1397 O O . THR A 1 192 ? 11.422 5.083 -1.448 1.00 83.88 192 THR A O 1
ATOM 1400 N N . PHE A 1 193 ? 9.931 3.860 -0.291 1.00 89.00 193 PHE A N 1
ATOM 1401 C CA . PHE A 1 193 ? 9.276 3.264 -1.450 1.00 89.00 193 PHE A CA 1
ATOM 1402 C C . PHE A 1 193 ? 7.788 3.612 -1.499 1.00 89.00 193 PHE A C 1
ATOM 1404 O O . PHE A 1 193 ? 7.103 3.637 -0.480 1.00 89.00 193 PHE A O 1
ATOM 1411 N N . VAL A 1 194 ? 7.285 3.865 -2.704 1.00 91.44 194 VAL A N 1
ATOM 1412 C CA . VAL A 1 194 ? 5.851 3.979 -2.990 1.00 91.44 194 VAL A CA 1
ATOM 1413 C C . VAL A 1 194 ? 5.520 2.936 -4.044 1.00 91.44 194 VAL A C 1
ATOM 1415 O O . VAL A 1 194 ? 6.183 2.894 -5.074 1.00 91.44 194 VAL A O 1
ATOM 1418 N N . VAL A 1 195 ? 4.520 2.106 -3.780 1.00 94.75 195 VAL A N 1
ATOM 1419 C CA . VAL A 1 195 ? 4.065 0.993 -4.618 1.00 94.75 195 VAL A CA 1
ATOM 1420 C C . VAL A 1 195 ? 2.638 1.294 -5.059 1.00 94.75 195 VAL A C 1
ATOM 1422 O O . VAL A 1 195 ? 1.804 1.632 -4.223 1.00 94.75 195 VAL A O 1
ATOM 1425 N N . LEU A 1 196 ? 2.345 1.174 -6.347 1.00 96.06 196 LEU A N 1
ATOM 1426 C CA . LEU A 1 196 ? 1.001 1.295 -6.908 1.00 96.06 196 LEU A CA 1
ATOM 1427 C C . LEU A 1 196 ? 0.622 -0.004 -7.613 1.00 96.06 196 LEU A C 1
ATOM 1429 O O . LEU A 1 196 ? 1.333 -0.405 -8.530 1.00 96.06 196 LEU A O 1
ATOM 1433 N N . GLY A 1 197 ? -0.522 -0.569 -7.233 1.00 97.06 197 GLY A N 1
ATOM 1434 C CA . GLY A 1 197 ? -1.339 -1.421 -8.100 1.00 97.06 197 GLY A CA 1
ATOM 1435 C C . GLY A 1 197 ? -2.554 -0.611 -8.556 1.00 97.06 197 GLY A C 1
ATOM 1436 O O . GLY A 1 197 ? -3.169 0.080 -7.736 1.00 97.06 197 GLY A O 1
ATOM 1437 N N . ASP A 1 198 ? -2.862 -0.615 -9.853 1.00 96.06 198 ASP A N 1
ATOM 1438 C CA . ASP A 1 198 ? -3.942 0.187 -10.456 1.00 96.06 198 ASP A CA 1
ATOM 1439 C C . ASP A 1 198 ? -4.959 -0.621 -11.276 1.00 96.06 198 ASP A C 1
ATOM 1441 O O . ASP A 1 198 ? -5.762 -0.055 -12.022 1.00 96.06 198 ASP A O 1
ATOM 1445 N N . HIS A 1 199 ? -4.947 -1.937 -11.087 1.00 96.44 199 HIS A N 1
ATOM 1446 C CA . HIS A 1 199 ? -5.891 -2.898 -11.633 1.00 96.44 199 HIS A CA 1
ATOM 1447 C C . HIS A 1 199 ? -6.162 -4.000 -10.594 1.00 96.44 199 HIS A C 1
ATOM 1449 O O . HIS A 1 199 ? -5.558 -4.026 -9.522 1.00 96.44 199 HIS A O 1
ATOM 1455 N N . ARG A 1 200 ? -7.131 -4.876 -10.878 1.00 97.00 200 ARG A N 1
ATOM 1456 C CA . ARG A 1 200 ? -7.443 -6.029 -10.024 1.00 97.00 200 ARG A CA 1
ATOM 1457 C C . ARG A 1 200 ? -6.396 -7.129 -10.270 1.00 97.00 200 ARG A C 1
ATOM 1459 O O . ARG A 1 200 ? -6.229 -7.447 -11.445 1.00 97.00 200 ARG A O 1
ATOM 1466 N N . PRO A 1 201 ? -5.813 -7.757 -9.230 1.00 97.44 201 PRO A N 1
ATOM 1467 C CA . PRO A 1 201 ? -4.855 -8.850 -9.403 1.00 97.44 201 PRO A CA 1
ATOM 1468 C C . PRO A 1 201 ? -5.442 -10.020 -10.205 1.00 97.44 201 PRO A C 1
ATOM 1470 O O . PRO A 1 201 ? -6.638 -10.334 -10.093 1.00 97.44 201 PRO A O 1
ATOM 1473 N N . GLU A 1 202 ? -4.592 -10.723 -10.955 1.00 98.12 202 GLU A N 1
ATOM 1474 C CA . GLU A 1 202 ? -4.945 -11.964 -11.654 1.00 98.12 202 GLU A CA 1
ATOM 1475 C C . GLU A 1 202 ? -5.393 -13.042 -10.660 1.00 98.12 202 GLU A C 1
ATOM 1477 O O . GLU A 1 202 ? -6.402 -13.714 -10.886 1.00 98.12 202 GLU A O 1
ATOM 1482 N N . GLN A 1 203 ? -4.659 -13.192 -9.551 1.00 97.81 203 GLN A N 1
ATOM 1483 C CA . GLN A 1 203 ? -4.926 -14.185 -8.515 1.00 97.81 203 GLN A CA 1
ATOM 1484 C C . GLN A 1 203 ? -4.545 -13.664 -7.125 1.00 97.81 203 GLN A C 1
ATOM 1486 O O . GLN A 1 203 ? -3.376 -13.654 -6.748 1.00 97.81 203 GLN A O 1
ATOM 1491 N N . ALA A 1 204 ? -5.555 -13.332 -6.324 1.00 96.50 204 ALA A N 1
ATOM 1492 C CA . ALA A 1 204 ? -5.443 -13.191 -4.877 1.00 96.50 204 ALA A CA 1
ATOM 1493 C C . ALA A 1 204 ? -6.584 -13.997 -4.238 1.00 96.50 204 ALA A C 1
ATOM 1495 O O . ALA A 1 204 ? -7.734 -13.568 -4.243 1.00 96.50 204 ALA A O 1
ATOM 1496 N N . GLU A 1 205 ? -6.278 -15.188 -3.722 1.00 95.12 205 GLU A N 1
ATOM 1497 C CA . GLU A 1 205 ? -7.247 -16.119 -3.126 1.00 95.12 205 GLU A CA 1
ATOM 1498 C C . GLU A 1 205 ? -6.646 -16.791 -1.880 1.00 95.12 205 GLU A C 1
ATOM 1500 O O . GLU A 1 205 ? -5.436 -16.754 -1.676 1.00 95.12 205 GLU A O 1
ATOM 1505 N N . THR A 1 206 ? -7.479 -17.411 -1.041 1.00 95.25 206 THR A N 1
ATOM 1506 C CA . THR A 1 206 ? -7.027 -18.138 0.161 1.00 95.25 206 THR A CA 1
ATOM 1507 C C . THR A 1 206 ? -6.314 -19.441 -0.175 1.00 95.25 206 THR A C 1
ATOM 1509 O O . THR A 1 206 ? -6.767 -20.177 -1.052 1.00 95.25 206 THR A O 1
ATOM 1512 N N . ASP A 1 207 ? -5.224 -19.732 0.545 1.00 93.75 207 ASP A N 1
ATOM 1513 C CA . ASP A 1 207 ? -4.334 -20.879 0.301 1.00 93.75 207 ASP A CA 1
ATOM 1514 C C . ASP A 1 207 ? -3.764 -20.898 -1.142 1.00 93.75 207 ASP A C 1
ATOM 1516 O O . ASP A 1 207 ? -3.488 -21.961 -1.716 1.00 93.75 207 ASP A O 1
ATOM 1520 N N . ARG A 1 208 ? -3.610 -19.718 -1.767 1.00 96.88 208 ARG A N 1
ATOM 1521 C CA . ARG A 1 208 ? -3.111 -19.548 -3.140 1.00 96.88 208 ARG A CA 1
ATOM 1522 C C . ARG A 1 208 ? -2.039 -18.475 -3.221 1.00 96.88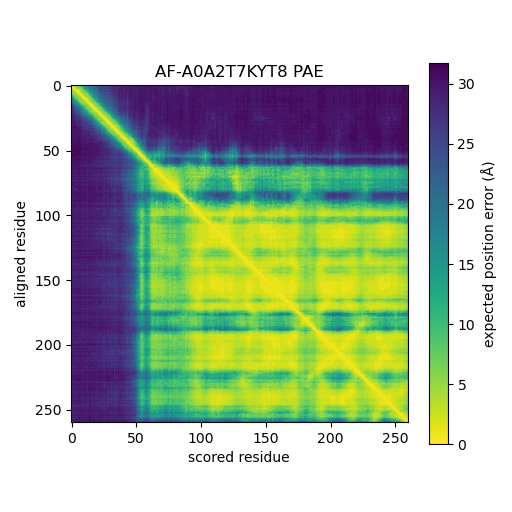 208 ARG A C 1
ATOM 1524 O O . ARG A 1 208 ? -2.237 -17.360 -2.760 1.00 96.88 208 ARG A O 1
ATOM 1531 N N . TYR A 1 209 ? -0.971 -18.792 -3.945 1.00 97.75 209 TYR A N 1
ATOM 1532 C CA . TYR A 1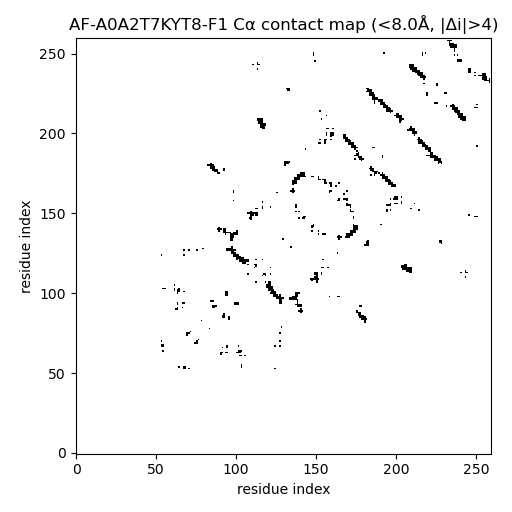 209 ? 0.068 -17.833 -4.291 1.00 97.75 209 TYR A CA 1
ATOM 1533 C C . TYR A 1 209 ? -0.499 -16.590 -4.991 1.00 97.75 209 TYR A C 1
ATOM 1535 O O . TYR A 1 209 ? -1.384 -16.706 -5.843 1.00 97.75 209 TYR A O 1
ATOM 1543 N N . LEU A 1 210 ? 0.048 -15.418 -4.672 1.00 98.31 210 LEU A N 1
ATOM 1544 C CA . LEU A 1 210 ? -0.289 -14.166 -5.344 1.00 98.31 210 LEU A CA 1
ATOM 1545 C C . LEU A 1 210 ? 0.230 -14.164 -6.793 1.00 98.31 210 LEU A C 1
ATOM 1547 O O . LEU A 1 210 ? 1.413 -14.418 -7.025 1.00 98.31 210 LEU A O 1
ATOM 1551 N N . THR A 1 211 ? -0.629 -13.788 -7.740 1.00 98.38 211 THR A N 1
ATOM 1552 C CA . THR A 1 211 ? -0.222 -13.314 -9.071 1.00 98.38 211 THR A CA 1
ATOM 1553 C C . THR A 1 211 ? -0.883 -11.964 -9.317 1.00 98.38 211 THR A C 1
ATOM 1555 O O . THR A 1 211 ? -2.105 -11.851 -9.207 1.00 98.38 211 THR A O 1
ATOM 1558 N N . ASP A 1 212 ? -0.058 -10.955 -9.576 1.00 98.00 212 ASP A N 1
ATOM 1559 C CA . ASP A 1 212 ? -0.437 -9.551 -9.760 1.00 98.00 212 ASP A CA 1
ATOM 1560 C C . ASP A 1 212 ? 0.729 -8.858 -10.490 1.00 98.00 212 ASP A C 1
ATOM 1562 O O . ASP A 1 212 ? 1.882 -8.945 -10.034 1.00 98.00 212 ASP A O 1
ATOM 1566 N N . ASP A 1 213 ? 0.477 -8.270 -11.661 1.00 95.94 213 ASP A N 1
ATOM 1567 C CA . ASP A 1 213 ? 1.513 -7.692 -12.525 1.00 95.94 213 ASP A CA 1
ATOM 1568 C C . ASP A 1 213 ? 1.571 -6.150 -12.500 1.00 95.94 213 ASP A C 1
ATOM 1570 O O . ASP A 1 213 ? 1.023 -5.497 -11.615 1.00 95.94 213 ASP A O 1
ATOM 1574 N N . ASP A 1 214 ? 2.408 -5.560 -13.359 1.00 94.50 214 ASP A N 1
ATOM 1575 C CA . ASP A 1 214 ? 2.517 -4.117 -13.613 1.00 94.50 214 ASP A CA 1
ATOM 1576 C C . ASP A 1 214 ? 2.569 -3.138 -12.407 1.00 94.50 214 ASP A C 1
ATOM 1578 O O . ASP A 1 214 ? 2.309 -1.933 -12.554 1.00 94.50 214 ASP A O 1
ATOM 1582 N N . TYR A 1 215 ? 3.030 -3.581 -11.228 1.00 96.12 215 TYR A N 1
ATOM 1583 C CA . TYR A 1 215 ? 3.236 -2.703 -10.073 1.00 96.12 215 TYR A CA 1
ATOM 1584 C C . TYR A 1 215 ? 4.214 -1.583 -10.409 1.00 96.12 215 TYR A C 1
ATOM 1586 O O . TYR A 1 215 ? 5.358 -1.821 -10.815 1.00 96.12 215 TYR A O 1
ATOM 1594 N N . ARG A 1 216 ? 3.812 -0.342 -10.127 1.00 94.88 216 ARG A N 1
ATOM 1595 C CA . ARG A 1 216 ? 4.675 0.835 -10.291 1.00 94.88 216 ARG A CA 1
ATOM 1596 C C . ARG A 1 216 ? 5.309 1.196 -8.958 1.00 94.88 216 ARG A C 1
ATOM 1598 O O . ARG A 1 216 ? 4.626 1.612 -8.023 1.00 94.88 216 ARG A O 1
ATOM 1605 N N . ILE A 1 217 ? 6.626 1.037 -8.875 1.00 93.69 217 ILE A N 1
ATOM 1606 C CA . ILE A 1 217 ? 7.411 1.247 -7.658 1.00 93.69 217 ILE A CA 1
ATOM 1607 C C . ILE A 1 217 ? 8.315 2.470 -7.823 1.00 93.69 217 ILE A C 1
ATOM 1609 O O . ILE A 1 217 ? 9.259 2.459 -8.610 1.00 93.69 217 ILE A O 1
ATOM 1613 N N . TRP A 1 218 ? 8.085 3.519 -7.040 1.00 91.25 218 TRP A N 1
ATOM 1614 C CA . TRP A 1 218 ? 8.991 4.664 -6.932 1.00 91.25 218 TRP A CA 1
ATOM 1615 C C . TRP A 1 218 ? 9.913 4.506 -5.731 1.00 91.25 218 TRP A C 1
ATOM 1617 O O . TRP A 1 218 ? 9.460 4.187 -4.634 1.00 91.25 218 TRP A O 1
ATOM 1627 N N . ARG A 1 219 ? 11.198 4.814 -5.919 1.00 88.62 219 ARG A N 1
ATOM 1628 C CA . ARG A 1 219 ? 12.195 4.890 -4.845 1.00 88.62 219 ARG A CA 1
ATOM 1629 C C . ARG A 1 219 ? 12.623 6.331 -4.621 1.00 88.62 219 ARG A C 1
ATOM 1631 O O . ARG A 1 219 ? 13.195 6.965 -5.505 1.00 88.62 219 ARG A O 1
ATOM 1638 N N . LEU A 1 220 ? 12.408 6.817 -3.410 1.00 84.00 220 LEU A N 1
ATOM 1639 C CA . LEU A 1 220 ? 12.882 8.108 -2.935 1.00 84.00 220 LEU A CA 1
ATOM 1640 C C . LEU A 1 220 ? 14.182 7.881 -2.166 1.00 84.00 220 LEU A C 1
ATOM 1642 O O . LEU A 1 220 ? 14.210 7.136 -1.188 1.00 84.00 220 LEU A O 1
ATOM 1646 N N . ARG A 1 221 ? 15.262 8.523 -2.613 1.00 83.12 221 ARG A N 1
ATOM 1647 C CA . ARG A 1 221 ? 16.542 8.537 -1.892 1.00 83.12 221 ARG A CA 1
ATOM 1648 C C . ARG A 1 221 ? 16.439 9.376 -0.609 1.00 83.12 221 ARG A C 1
ATOM 1650 O O . ARG A 1 221 ? 15.584 10.261 -0.570 1.00 83.12 221 ARG A O 1
ATOM 1657 N N . PRO A 1 222 ? 17.317 9.175 0.394 1.00 79.06 222 PRO A N 1
ATOM 1658 C CA . PRO A 1 222 ? 17.405 10.047 1.565 1.00 79.06 222 PRO A CA 1
ATOM 1659 C C . PRO A 1 222 ? 17.436 11.537 1.193 1.00 79.06 222 PRO A C 1
ATOM 1661 O O . PRO A 1 222 ? 18.142 11.939 0.268 1.00 79.06 222 PRO A O 1
ATOM 1664 N N . GLY A 1 223 ? 16.646 12.353 1.893 1.00 70.81 223 GLY A N 1
ATOM 1665 C CA . GLY A 1 223 ? 16.412 13.769 1.582 1.00 70.81 223 GLY A CA 1
ATOM 1666 C C . GLY A 1 223 ? 15.385 14.025 0.467 1.00 70.81 223 GLY A C 1
ATOM 1667 O O . GLY A 1 223 ? 14.965 15.165 0.274 1.00 70.81 223 GLY A O 1
ATOM 1668 N N . GLY A 1 224 ? 14.948 12.989 -0.250 1.00 72.75 224 GLY A N 1
ATOM 1669 C CA . GLY A 1 224 ? 13.835 13.051 -1.191 1.00 72.75 224 GLY A CA 1
ATOM 1670 C C . GLY A 1 224 ? 12.482 13.140 -0.481 1.00 72.75 224 GLY A C 1
ATOM 1671 O O . GLY A 1 224 ? 12.301 12.633 0.629 1.00 72.75 224 GLY A O 1
ATOM 1672 N N . THR A 1 225 ? 11.513 13.766 -1.147 1.00 69.81 225 THR A N 1
ATOM 1673 C CA . THR A 1 225 ? 10.128 13.865 -0.673 1.00 69.81 225 THR A CA 1
ATOM 1674 C C . THR A 1 225 ? 9.146 13.401 -1.744 1.00 69.81 225 THR A C 1
ATOM 1676 O O . THR A 1 225 ? 9.398 13.548 -2.939 1.00 69.81 225 THR A O 1
ATOM 1679 N N . SER A 1 226 ? 8.010 12.846 -1.317 1.00 69.06 226 SER A N 1
ATOM 1680 C CA . SER A 1 226 ? 6.859 12.573 -2.184 1.00 69.06 226 SER A CA 1
ATOM 1681 C C . SER A 1 226 ? 5.592 13.069 -1.507 1.00 69.06 226 SER A C 1
ATOM 1683 O O . SER A 1 226 ? 5.263 12.665 -0.390 1.00 69.06 226 SER A O 1
ATOM 1685 N N . GLY A 1 227 ? 4.901 13.996 -2.167 1.00 72.44 227 GLY A N 1
ATOM 1686 C CA . GLY A 1 227 ? 3.652 14.565 -1.681 1.00 72.44 227 GLY A CA 1
ATOM 1687 C C . GLY A 1 227 ? 2.471 13.886 -2.353 1.00 72.44 227 GLY A C 1
ATOM 1688 O O . GLY A 1 227 ? 2.242 14.102 -3.538 1.00 72.44 227 GLY A O 1
ATOM 1689 N N . PHE A 1 228 ? 1.649 13.159 -1.600 1.00 77.75 228 PHE A N 1
ATOM 1690 C CA . PHE A 1 228 ? 0.490 12.432 -2.138 1.00 77.75 228 PHE A CA 1
ATOM 1691 C C . PHE A 1 228 ? -0.622 13.342 -2.693 1.00 77.75 228 PHE A C 1
ATOM 1693 O O . PHE A 1 228 ? -1.546 12.857 -3.345 1.00 77.75 228 PHE A O 1
ATOM 1700 N N . LYS A 1 229 ? -0.499 14.665 -2.502 1.00 79.88 229 LYS A N 1
ATOM 1701 C CA . LYS A 1 229 ? -1.244 15.704 -3.233 1.00 79.88 229 LYS A CA 1
ATOM 1702 C C . LYS A 1 229 ? -0.958 15.691 -4.740 1.00 79.88 229 LYS A C 1
ATOM 1704 O O . LYS A 1 229 ? -1.880 15.872 -5.524 1.00 79.88 229 LYS A O 1
ATOM 1709 N N . ASN A 1 230 ? 0.294 15.455 -5.124 1.00 82.38 230 ASN A N 1
ATOM 1710 C CA . ASN A 1 230 ? 0.760 15.371 -6.505 1.00 82.38 230 ASN A CA 1
ATOM 1711 C C . ASN A 1 230 ? 1.457 14.013 -6.673 1.00 82.38 230 ASN A C 1
ATOM 1713 O O . ASN A 1 230 ? 2.685 13.936 -6.640 1.00 82.38 230 ASN A O 1
ATOM 1717 N N . ARG A 1 231 ? 0.670 12.933 -6.767 1.00 85.44 231 ARG A N 1
ATOM 1718 C CA . ARG A 1 231 ? 1.214 11.568 -6.845 1.00 85.44 231 ARG A CA 1
ATOM 1719 C C . ARG A 1 231 ? 2.135 11.426 -8.061 1.00 85.44 231 ARG A C 1
ATOM 1721 O O . ARG A 1 231 ? 1.815 11.979 -9.115 1.00 85.44 231 ARG A O 1
ATOM 1728 N N . PRO A 1 232 ? 3.269 10.721 -7.929 1.00 84.44 232 PRO A N 1
ATOM 1729 C CA . PRO A 1 232 ? 4.200 10.572 -9.033 1.00 84.44 232 PRO A CA 1
ATOM 1730 C C . PRO A 1 232 ? 3.566 9.729 -10.148 1.00 84.44 232 PRO A C 1
ATOM 1732 O O . PRO A 1 232 ? 2.842 8.772 -9.888 1.00 84.44 232 PRO A O 1
ATOM 1735 N N . THR A 1 233 ? 3.838 10.101 -11.398 1.00 87.38 233 THR A N 1
ATOM 1736 C CA . THR A 1 233 ? 3.319 9.430 -12.606 1.00 87.38 233 THR A CA 1
ATOM 1737 C C . THR A 1 233 ? 4.425 8.863 -13.495 1.00 87.38 233 THR A C 1
ATOM 1739 O O . THR A 1 233 ? 4.142 8.146 -14.449 1.00 87.38 233 THR A O 1
ATOM 1742 N N . CYS A 1 234 ? 5.690 9.165 -13.188 1.00 87.12 234 CYS A N 1
ATOM 1743 C CA . CYS A 1 234 ? 6.859 8.738 -13.952 1.00 87.12 234 CYS A CA 1
ATOM 1744 C C . CYS A 1 234 ? 8.058 8.475 -13.036 1.00 87.12 234 CYS A C 1
ATOM 1746 O O . CYS A 1 234 ? 8.030 8.868 -11.869 1.00 87.12 234 CYS A O 1
ATOM 1748 N N . GLY A 1 235 ? 9.102 7.813 -13.538 1.00 88.25 235 GLY A N 1
ATOM 1749 C CA . GLY A 1 235 ? 10.289 7.466 -12.755 1.00 88.25 235 GLY A CA 1
ATOM 1750 C C . GLY A 1 235 ? 10.094 6.246 -11.850 1.00 88.25 235 GLY A C 1
ATOM 1751 O O . GLY A 1 235 ? 10.760 6.151 -10.820 1.00 88.25 235 GLY A O 1
ATOM 1752 N N . TYR A 1 236 ? 9.176 5.344 -12.207 1.00 91.38 236 TYR A N 1
ATOM 1753 C CA . TYR A 1 236 ? 8.909 4.098 -11.483 1.00 91.38 236 TYR A CA 1
ATOM 1754 C C . TYR A 1 236 ? 9.669 2.911 -12.077 1.00 91.38 236 TYR A C 1
ATOM 1756 O O . TYR A 1 236 ? 10.010 2.891 -13.257 1.00 91.38 236 TYR A O 1
ATOM 1764 N N . TYR A 1 237 ? 9.888 1.887 -11.265 1.00 92.31 237 TYR A N 1
ATOM 1765 C CA . TYR A 1 237 ? 10.193 0.534 -11.711 1.00 92.31 237 TYR A CA 1
ATOM 1766 C C . TYR A 1 237 ? 8.878 -0.214 -11.929 1.00 92.31 237 TYR A C 1
ATOM 1768 O O . TYR A 1 237 ? 7.966 -0.064 -11.122 1.00 92.31 237 TYR A O 1
ATOM 1776 N N . LEU A 1 238 ? 8.788 -0.997 -13.002 1.00 92.81 238 LEU A N 1
ATOM 1777 C CA . LEU A 1 238 ? 7.689 -1.938 -13.225 1.00 92.81 238 LEU A CA 1
ATOM 1778 C C . LEU A 1 238 ? 8.093 -3.298 -12.643 1.00 92.81 238 LEU A C 1
ATOM 1780 O O . LEU A 1 238 ? 9.224 -3.729 -12.894 1.00 92.81 238 LEU A O 1
ATOM 1784 N N . ARG A 1 239 ? 7.242 -3.931 -11.835 1.00 95.06 239 ARG A N 1
ATOM 1785 C CA . ARG A 1 239 ? 7.508 -5.237 -11.208 1.00 95.06 239 ARG A CA 1
ATOM 1786 C C . ARG A 1 239 ? 6.241 -6.073 -11.139 1.00 95.06 239 ARG A C 1
ATOM 1788 O O . ARG A 1 239 ? 5.173 -5.521 -10.914 1.00 95.06 239 ARG A O 1
ATOM 1795 N N . SER A 1 240 ? 6.394 -7.385 -11.209 1.00 96.44 240 SER A N 1
ATOM 1796 C CA . SER A 1 240 ? 5.297 -8.339 -11.040 1.00 96.44 240 SER A CA 1
ATOM 1797 C C . SER A 1 240 ? 5.563 -9.308 -9.886 1.00 96.44 240 SER A C 1
ATOM 1799 O O . SER A 1 240 ? 6.706 -9.499 -9.453 1.00 96.44 240 SER A O 1
ATOM 1801 N N . VAL A 1 241 ? 4.501 -9.955 -9.415 1.00 97.44 241 VAL A N 1
ATOM 1802 C CA . VAL A 1 241 ? 4.558 -11.226 -8.685 1.00 97.44 241 VAL A CA 1
ATOM 1803 C C . VAL A 1 241 ? 3.834 -12.263 -9.533 1.00 97.44 241 VAL A C 1
ATOM 1805 O O . VAL A 1 241 ? 2.720 -12.014 -9.983 1.00 97.44 241 VAL A O 1
ATOM 1808 N N . VAL A 1 242 ? 4.451 -13.423 -9.751 1.00 97.50 242 VAL A N 1
ATOM 1809 C CA . VAL A 1 242 ? 3.836 -14.536 -10.486 1.00 97.50 242 VAL A CA 1
ATOM 1810 C C . VAL A 1 242 ? 4.006 -15.815 -9.682 1.00 97.50 242 VAL A C 1
ATOM 1812 O O . VAL A 1 242 ? 5.128 -16.171 -9.327 1.00 97.50 242 VAL A O 1
ATOM 1815 N N . ASP A 1 243 ? 2.898 -16.490 -9.370 1.00 96.38 243 ASP A N 1
ATOM 1816 C CA . ASP A 1 243 ? 2.864 -17.683 -8.513 1.00 96.38 243 ASP A CA 1
ATOM 1817 C C . ASP A 1 243 ? 3.639 -17.482 -7.191 1.00 96.38 243 ASP A C 1
ATOM 1819 O O . ASP A 1 243 ? 4.378 -18.350 -6.723 1.00 96.38 243 ASP A O 1
ATOM 1823 N N . GLY A 1 244 ? 3.483 -16.300 -6.582 1.00 95.50 244 GLY A N 1
ATOM 1824 C CA . GLY A 1 244 ? 4.112 -15.922 -5.313 1.00 95.50 244 GLY A CA 1
ATOM 1825 C C . GLY A 1 244 ? 5.608 -15.619 -5.424 1.00 95.50 244 GLY A C 1
ATOM 1826 O O . GLY A 1 244 ? 6.245 -15.289 -4.424 1.00 95.50 244 GLY A O 1
ATOM 1827 N N . ILE A 1 245 ? 6.181 -15.701 -6.628 1.00 96.44 245 ILE A N 1
ATOM 1828 C CA . ILE A 1 245 ? 7.572 -15.360 -6.910 1.00 96.44 245 ILE A CA 1
ATOM 1829 C C . ILE A 1 245 ? 7.615 -13.902 -7.386 1.00 96.44 245 ILE A C 1
ATOM 1831 O O . ILE A 1 245 ? 7.108 -13.599 -8.469 1.00 96.44 245 ILE A O 1
ATOM 1835 N N . PRO A 1 246 ? 8.213 -12.983 -6.612 1.00 95.06 246 PRO A N 1
ATOM 1836 C CA . PRO A 1 246 ? 8.393 -11.613 -7.054 1.00 95.06 246 PRO A CA 1
ATOM 1837 C C . PRO A 1 246 ? 9.507 -11.510 -8.098 1.00 95.06 246 PRO A C 1
ATOM 1839 O O . PRO A 1 246 ? 10.495 -12.253 -8.067 1.00 95.06 246 PRO A O 1
ATOM 1842 N N . ASP A 1 247 ? 9.393 -10.512 -8.970 1.00 94.56 247 ASP A N 1
ATOM 1843 C CA . ASP A 1 247 ? 10.485 -10.096 -9.841 1.00 94.56 247 ASP A CA 1
ATOM 1844 C C . ASP A 1 247 ? 11.781 -9.822 -9.066 1.00 94.56 247 ASP A C 1
ATOM 1846 O O . ASP A 1 247 ? 11.803 -9.338 -7.928 1.00 94.56 247 ASP A O 1
ATOM 1850 N N . ARG A 1 248 ? 12.911 -10.060 -9.734 1.00 88.75 248 ARG A N 1
ATOM 1851 C CA . ARG A 1 248 ? 14.227 -9.749 -9.167 1.00 88.75 248 ARG A CA 1
ATOM 1852 C C . ARG A 1 248 ? 14.390 -8.236 -9.010 1.00 88.75 248 ARG A C 1
ATOM 1854 O O . ARG A 1 248 ? 13.837 -7.440 -9.769 1.00 88.75 248 ARG A O 1
ATOM 1861 N N . ASP A 1 249 ? 15.199 -7.838 -8.031 1.00 86.25 249 ASP A N 1
ATOM 1862 C CA . ASP A 1 249 ? 15.554 -6.437 -7.804 1.00 86.25 249 ASP A CA 1
ATOM 1863 C C . ASP A 1 249 ? 14.330 -5.510 -7.632 1.00 86.25 249 ASP A C 1
ATOM 1865 O O . ASP A 1 249 ? 14.299 -4.412 -8.186 1.00 86.25 249 ASP A O 1
ATOM 1869 N N . LEU A 1 250 ? 13.312 -5.909 -6.853 1.00 86.06 250 LEU A N 1
ATOM 1870 C CA . LEU A 1 250 ? 12.118 -5.078 -6.586 1.00 86.06 250 LEU A CA 1
ATOM 1871 C C . LEU A 1 250 ? 12.449 -3.630 -6.159 1.00 86.06 250 LEU A C 1
ATOM 1873 O O . LEU A 1 250 ? 11.733 -2.688 -6.488 1.00 86.06 250 LEU A O 1
ATOM 1877 N N . CYS A 1 251 ? 13.561 -3.448 -5.440 1.00 80.69 251 CYS A N 1
ATOM 1878 C CA . CYS A 1 251 ? 13.998 -2.166 -4.884 1.00 80.69 251 CYS A CA 1
ATOM 1879 C C . CYS A 1 251 ? 15.070 -1.432 -5.727 1.00 80.69 251 CYS A C 1
ATOM 1881 O O . CYS A 1 251 ? 15.514 -0.347 -5.338 1.00 80.69 251 CYS A O 1
ATOM 1883 N N . ASN A 1 252 ? 15.545 -2.003 -6.843 1.00 80.88 252 ASN A N 1
ATOM 1884 C CA . ASN A 1 252 ? 16.692 -1.501 -7.619 1.00 80.88 252 ASN A CA 1
ATOM 1885 C C . ASN A 1 252 ? 16.470 -1.624 -9.137 1.00 80.88 252 ASN A C 1
ATOM 1887 O O . ASN A 1 252 ? 15.825 -2.549 -9.601 1.00 80.88 252 ASN A O 1
ATOM 1891 N N . GLY A 1 253 ? 17.085 -0.755 -9.942 1.00 80.50 253 GLY A N 1
ATOM 1892 C CA . GLY A 1 253 ? 17.131 -0.928 -11.399 1.00 80.50 253 GLY A CA 1
ATOM 1893 C C . GLY A 1 253 ? 17.165 0.391 -12.161 1.00 80.50 253 GLY A C 1
ATOM 1894 O O . GLY A 1 253 ? 17.452 1.445 -11.588 1.00 80.50 253 GLY A O 1
ATOM 1895 N N . THR A 1 254 ? 16.827 0.325 -13.448 1.00 82.19 254 THR A N 1
ATOM 1896 C CA . THR A 1 254 ? 16.587 1.496 -14.303 1.00 82.19 254 THR A CA 1
ATOM 1897 C C . THR A 1 254 ? 15.097 1.845 -14.259 1.00 82.19 254 THR A C 1
ATOM 1899 O O . THR A 1 254 ? 14.285 0.977 -14.581 1.00 82.19 254 THR A O 1
ATOM 1902 N N . PRO A 1 255 ? 14.706 3.064 -13.847 1.00 85.44 255 PRO A N 1
ATOM 1903 C CA . PRO A 1 255 ? 13.303 3.460 -13.832 1.00 85.44 255 PRO A CA 1
ATOM 1904 C C . PRO A 1 255 ? 12.809 3.782 -15.247 1.00 85.44 255 PRO A C 1
ATOM 1906 O O . PRO A 1 255 ? 13.571 4.258 -16.090 1.00 85.44 255 PRO A O 1
ATOM 1909 N N . VAL A 1 256 ? 11.516 3.581 -15.484 1.00 84.19 256 VAL A N 1
ATOM 1910 C C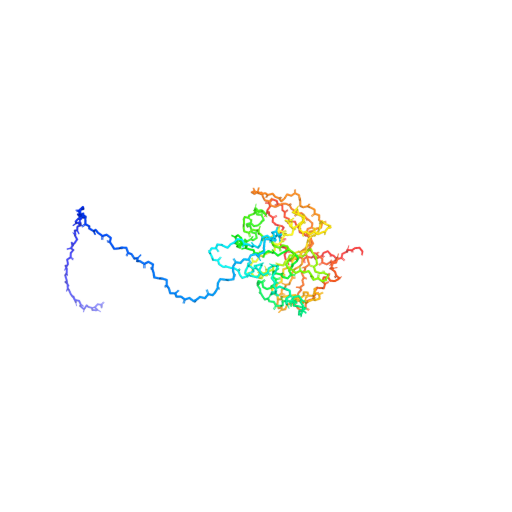A . VAL A 1 256 ? 10.800 4.049 -16.673 1.00 84.19 256 VAL A CA 1
ATOM 1911 C C . VAL A 1 256 ? 10.711 5.575 -16.605 1.00 84.19 256 VAL A C 1
ATOM 1913 O O . VAL A 1 256 ? 10.140 6.134 -15.667 1.00 84.19 256 VAL A O 1
ATOM 1916 N N . THR A 1 257 ? 11.310 6.258 -17.581 1.00 79.88 257 THR A N 1
ATOM 1917 C CA . THR A 1 257 ? 11.396 7.733 -17.641 1.00 79.88 257 THR A CA 1
ATOM 1918 C C . THR A 1 257 ? 10.672 8.343 -18.842 1.00 79.88 257 THR A C 1
ATOM 1920 O O . THR A 1 257 ? 10.481 9.554 -18.892 1.00 79.88 257 THR A O 1
ATOM 1923 N N . ASN A 1 258 ? 10.231 7.521 -19.793 1.00 76.88 258 ASN A N 1
ATOM 1924 C CA . ASN A 1 258 ? 9.508 7.901 -21.008 1.00 76.88 258 ASN A CA 1
ATOM 1925 C C . ASN A 1 258 ? 7.978 7.840 -20.816 1.00 76.88 258 ASN A C 1
ATOM 1927 O O . ASN A 1 258 ? 7.273 7.198 -21.592 1.00 76.88 258 ASN A O 1
ATOM 1931 N N . CYS A 1 259 ? 7.468 8.467 -19.755 1.00 72.56 259 CYS A N 1
ATOM 1932 C CA . CYS A 1 259 ? 6.074 8.324 -19.321 1.00 72.56 259 CYS A CA 1
ATOM 1933 C C . CYS A 1 259 ? 5.144 9.414 -19.892 1.00 72.56 259 CYS A C 1
ATOM 1935 O O . CYS A 1 259 ? 4.554 10.180 -19.129 1.00 72.56 259 CYS A O 1
ATOM 1937 N N . GLY A 1 260 ? 5.005 9.445 -21.223 1.00 56.31 260 GLY A N 1
ATOM 1938 C CA . GLY A 1 260 ? 4.127 10.380 -21.949 1.00 56.31 260 GLY A CA 1
ATOM 1939 C C . GLY A 1 260 ? 4.801 11.687 -22.341 1.00 56.31 260 GLY A C 1
ATOM 1940 O O . GLY A 1 260 ? 5.021 12.526 -21.443 1.00 56.31 260 GLY A O 1
#